Protein AF-A0A3E0WLG8-F1 (afdb_monomer_lite)

pLDDT: mean 81.69, std 21.74, range [38.97, 97.94]

Sequence (206 aa):
MLPMTVERRPLRYSLCILSILIIGLFLGSQALAAQPAPAPVPEGEVMPEADDDLLELELELVMLQQRLEEIQMAALDANPELEQQAEELSTIMVAAMEEEGFNPQQSISRIEEIQMALQQPDLTPEEQMALMEEAESEYLLLEQAQMAVMEDEQVQAAHEQFEENVMTAMQEQDPETEEIIAEFTEKHQEYEERQAEHAMPGTVPN

Secondary structure (DSSP, 8-state):
------------S-SSSS-S--------------PPPPPPPPTT-------HHHHHHHHHHHHHHHHHHHHHHHHHHH-HHHHHHHHHHHHHHHHHHHHTT--HHHHHHHHHHHHHHHT-TT--HHHHHHHHHHHHHHHHHHHHHHHHHTT-HHHHHHHHHHHHHHHHHHHHH-TTHHHHHHHHHHHHHHHHHHHHHHH-TT----

Foldseek 3Di:
DDDDDPPPDDPDPPPDPPPPPDDDPPPDDDDPDDDDDDDDDPPDDDDPPDPVVLVVLVVLLVVLVVVLVVLLVVLCVVCVVLVVLSVVLVVVLCVLLVVVPAHLVVLVVLLVVLVVVLPDPPDDPVNVVVSVVSNVVSVVSNVVSNVVCPPPPVSVVSVVVSVVSSQVSSCVSPVCSVVSVVVSVVSVVVSVVVVVVVVDPDPPPD

Structure (mmCIF, N/CA/C/O backbone):
data_AF-A0A3E0WLG8-F1
#
_entry.id   AF-A0A3E0WLG8-F1
#
loop_
_atom_site.group_PDB
_atom_site.id
_atom_site.type_symbol
_atom_site.label_atom_id
_atom_site.label_alt_id
_atom_site.label_comp_id
_atom_site.label_asym_id
_atom_site.label_entity_id
_atom_site.label_seq_id
_atom_site.pdbx_PDB_ins_code
_atom_site.Cartn_x
_atom_site.Cartn_y
_atom_site.Cartn_z
_atom_site.occupancy
_atom_site.B_iso_or_equiv
_atom_site.auth_seq_id
_atom_site.auth_comp_id
_atom_site.auth_asym_id
_atom_site.auth_atom_id
_atom_site.pdbx_PDB_model_num
ATOM 1 N N . MET A 1 1 ? -25.005 20.060 -36.137 1.00 44.22 1 MET A N 1
ATOM 2 C CA . MET A 1 1 ? -24.814 20.560 -34.761 1.00 44.22 1 MET A CA 1
ATOM 3 C C . MET A 1 1 ? -25.663 19.695 -33.848 1.00 44.22 1 MET A C 1
ATOM 5 O O . MET A 1 1 ? -26.870 19.882 -33.807 1.00 44.22 1 MET A O 1
ATOM 9 N N . LEU A 1 2 ? -25.048 18.685 -33.234 1.00 41.62 2 LEU A N 1
ATOM 10 C CA . LEU A 1 2 ? -25.667 17.812 -32.235 1.00 41.62 2 LEU A CA 1
ATOM 11 C C . LEU A 1 2 ? -24.899 18.021 -30.922 1.00 41.62 2 LEU A C 1
ATOM 13 O O . LEU A 1 2 ? -23.668 18.077 -30.978 1.00 41.62 2 LEU A O 1
ATOM 17 N N . PRO A 1 3 ? -25.577 18.191 -29.777 1.00 53.94 3 PRO A N 1
ATOM 18 C CA . PRO A 1 3 ? -24.906 18.340 -28.496 1.00 53.94 3 PRO A CA 1
ATOM 19 C C . PRO A 1 3 ? -24.350 16.983 -28.044 1.00 53.94 3 PRO A C 1
ATOM 21 O O . PRO A 1 3 ? -25.101 16.036 -27.813 1.00 53.94 3 PRO A O 1
ATOM 24 N N . MET A 1 4 ? -23.023 16.900 -27.929 1.00 41.19 4 MET A N 1
ATOM 25 C CA . MET A 1 4 ? -22.333 15.822 -27.221 1.00 41.19 4 MET A CA 1
ATOM 26 C C . MET A 1 4 ? -22.776 15.878 -25.760 1.00 41.19 4 MET A C 1
ATOM 28 O O . MET A 1 4 ? -22.447 16.816 -25.034 1.00 41.19 4 MET A O 1
ATOM 32 N N . THR A 1 5 ? -23.579 14.902 -25.355 1.00 52.75 5 THR A N 1
ATOM 33 C CA . THR A 1 5 ? -23.959 14.716 -23.958 1.00 52.75 5 THR A CA 1
ATOM 34 C C . THR A 1 5 ? -22.828 13.908 -23.339 1.00 52.75 5 THR A C 1
ATOM 36 O O . THR A 1 5 ? -22.698 12.720 -23.610 1.00 52.75 5 THR A O 1
ATOM 39 N N . VAL A 1 6 ? -21.944 14.583 -22.608 1.00 49.97 6 VAL A N 1
ATOM 40 C CA . VAL A 1 6 ? -20.892 13.936 -21.823 1.00 49.97 6 VAL A CA 1
ATOM 41 C C . VAL A 1 6 ? -21.588 13.246 -20.653 1.00 49.97 6 VAL A C 1
ATOM 43 O O . VAL A 1 6 ? -22.003 13.908 -19.700 1.00 49.97 6 VAL A O 1
ATOM 46 N N . GLU A 1 7 ? -21.779 11.931 -20.755 1.00 40.59 7 GLU A N 1
ATOM 47 C CA . GLU A 1 7 ? -22.137 11.091 -19.614 1.00 40.59 7 GLU A CA 1
ATOM 48 C C . GLU A 1 7 ? -21.013 11.193 -18.581 1.00 40.59 7 GLU A C 1
ATOM 50 O O . GLU A 1 7 ? -19.947 10.599 -18.725 1.00 40.59 7 GLU A O 1
ATOM 55 N N . ARG A 1 8 ? -21.242 11.980 -17.528 1.00 45.53 8 ARG A N 1
ATOM 56 C CA . ARG A 1 8 ? -20.461 11.875 -16.298 1.00 45.53 8 ARG A CA 1
ATOM 57 C C . ARG A 1 8 ? -20.879 10.572 -15.628 1.00 45.53 8 ARG A C 1
ATOM 59 O O . ARG A 1 8 ? -21.928 10.530 -14.986 1.00 45.53 8 ARG A O 1
ATOM 66 N N . ARG A 1 9 ? -20.090 9.513 -15.816 1.00 54.34 9 ARG A N 1
ATOM 67 C CA . ARG A 1 9 ? -20.210 8.302 -14.999 1.00 54.34 9 ARG A CA 1
ATOM 68 C C . ARG A 1 9 ? -20.042 8.713 -13.526 1.00 54.34 9 ARG A C 1
ATOM 70 O O . ARG A 1 9 ? -19.158 9.521 -13.233 1.00 54.34 9 ARG A O 1
ATOM 77 N N . PRO A 1 10 ? -20.923 8.275 -12.615 1.00 39.75 10 PRO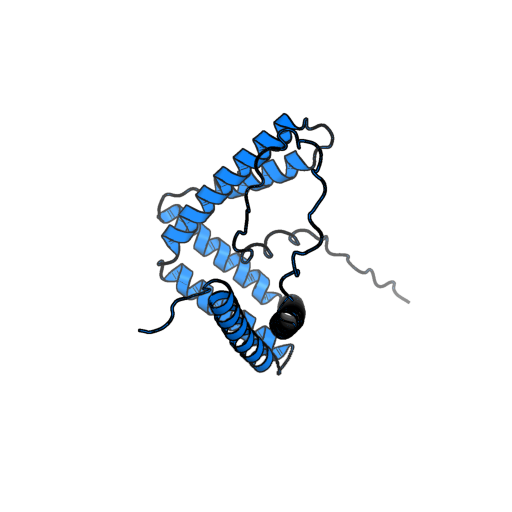 A N 1
ATOM 78 C CA . PRO A 1 10 ? -20.822 8.651 -11.214 1.00 39.75 10 PRO A CA 1
ATOM 79 C C . PRO A 1 10 ? -19.563 8.025 -10.607 1.00 39.75 10 PRO A C 1
ATOM 81 O O . PRO A 1 10 ? -19.418 6.809 -10.661 1.00 39.75 10 PRO A O 1
ATOM 84 N N . LEU A 1 11 ? -18.703 8.863 -10.012 1.00 42.53 11 LEU A N 1
ATOM 85 C CA . LEU A 1 11 ? -17.655 8.458 -9.070 1.00 42.53 11 LEU A CA 1
ATOM 86 C C . LEU A 1 11 ? -18.303 7.653 -7.936 1.00 42.53 11 LEU A C 1
ATOM 88 O O . LEU A 1 11 ? -18.833 8.202 -6.971 1.00 42.53 11 LEU A O 1
ATOM 92 N N . ARG A 1 12 ? -18.318 6.344 -8.098 1.00 49.31 12 ARG A N 1
ATOM 93 C CA . ARG A 1 12 ? -18.617 5.324 -7.101 1.00 49.31 12 ARG A CA 1
ATOM 94 C C . ARG A 1 12 ? -17.511 4.302 -7.349 1.00 49.31 12 ARG A C 1
ATOM 96 O O . ARG A 1 12 ? -17.268 4.032 -8.514 1.00 49.31 12 ARG A O 1
ATOM 103 N N . TYR A 1 13 ? -16.819 3.847 -6.307 1.00 44.81 13 TYR A N 1
ATOM 104 C CA . TYR A 1 13 ? -15.622 2.974 -6.334 1.00 44.81 13 TYR A CA 1
ATOM 105 C C . TYR A 1 13 ? -14.236 3.655 -6.307 1.00 44.81 13 TYR A C 1
ATOM 107 O O . TYR A 1 13 ? -13.221 2.979 -6.353 1.00 44.81 13 TYR A O 1
ATOM 115 N N . SER A 1 14 ? -14.152 4.973 -6.084 1.00 40.41 14 SER A N 1
ATOM 116 C CA . SER A 1 14 ? -12.864 5.699 -6.018 1.00 40.41 14 SER A CA 1
ATOM 117 C C . SER A 1 14 ? -12.182 5.732 -4.632 1.00 40.41 14 SER A C 1
ATOM 119 O O . SER A 1 14 ? -11.413 6.659 -4.387 1.00 40.41 14 SER A O 1
ATOM 121 N N . LEU A 1 15 ? -12.459 4.813 -3.692 1.00 39.41 15 LEU A N 1
ATOM 122 C CA . LEU A 1 15 ? -11.885 4.956 -2.336 1.00 39.41 15 LEU A CA 1
ATOM 123 C C . LEU A 1 15 ? -11.441 3.693 -1.576 1.00 39.41 15 LEU A C 1
ATOM 125 O O . LEU A 1 15 ? -11.053 3.840 -0.424 1.00 39.41 15 LEU A O 1
ATOM 129 N N . CYS A 1 16 ? -11.437 2.488 -2.163 1.00 38.97 16 CYS A N 1
ATOM 130 C CA . CYS A 1 16 ? -11.048 1.278 -1.404 1.00 38.97 16 CYS A CA 1
ATOM 131 C C . CYS A 1 16 ? -9.939 0.411 -2.020 1.00 38.97 16 CYS A C 1
ATOM 133 O O . CYS A 1 16 ? -9.540 -0.557 -1.386 1.00 38.97 16 CYS A O 1
ATOM 135 N N . ILE A 1 17 ? -9.391 0.756 -3.190 1.00 44.81 17 ILE A N 1
ATOM 136 C CA . ILE A 1 17 ? -8.261 0.007 -3.785 1.00 44.81 17 ILE A CA 1
ATOM 137 C C . ILE A 1 17 ? -6.900 0.634 -3.402 1.00 44.81 17 ILE A C 1
ATOM 139 O O . ILE A 1 17 ? -5.858 0.005 -3.533 1.00 44.81 17 ILE A O 1
ATOM 143 N N . LEU A 1 18 ? -6.888 1.843 -2.825 1.00 39.38 18 LEU A N 1
ATOM 144 C CA . LEU A 1 18 ? -5.659 2.602 -2.539 1.00 39.38 18 LEU A CA 1
ATOM 145 C C . LEU A 1 18 ? -5.108 2.434 -1.107 1.00 39.38 18 LEU A C 1
ATOM 147 O O . LEU A 1 18 ? -4.418 3.316 -0.603 1.00 39.38 18 LEU A O 1
ATOM 151 N N . SER A 1 19 ? -5.439 1.343 -0.414 1.00 39.53 19 SER A N 1
ATOM 152 C CA . SER A 1 19 ? -5.052 1.144 0.994 1.00 39.53 19 SER A CA 1
ATOM 153 C C . SER A 1 19 ? -4.550 -0.268 1.303 1.00 39.53 19 SER A C 1
ATOM 155 O O . SER A 1 19 ? -4.811 -0.784 2.384 1.00 39.53 19 SER A O 1
ATOM 157 N N . ILE A 1 20 ? -3.826 -0.894 0.368 1.00 48.84 20 ILE A N 1
ATOM 158 C CA . ILE A 1 20 ? -3.072 -2.137 0.639 1.00 48.84 20 ILE A CA 1
ATOM 159 C C . ILE A 1 20 ? -1.560 -1.878 0.837 1.00 48.84 20 ILE A C 1
ATOM 161 O O . ILE A 1 20 ? -0.828 -2.775 1.229 1.00 48.84 20 ILE A O 1
ATOM 165 N N . LEU A 1 21 ? -1.069 -0.638 0.720 1.00 42.59 21 LEU A N 1
ATOM 166 C CA . LEU A 1 21 ? 0.354 -0.328 0.950 1.00 42.59 21 LEU A CA 1
ATOM 167 C C . LEU A 1 21 ? 0.564 0.933 1.800 1.00 42.59 21 LEU A C 1
ATOM 169 O O . LEU A 1 21 ? 1.251 1.868 1.411 1.00 42.59 21 LEU A O 1
ATOM 173 N N . ILE A 1 22 ? -0.025 0.967 2.997 1.00 39.78 22 ILE A N 1
ATOM 174 C CA . ILE A 1 22 ? 0.449 1.863 4.062 1.00 39.78 22 ILE A CA 1
ATOM 175 C C . ILE A 1 22 ? 0.752 0.992 5.274 1.00 39.78 22 ILE A C 1
ATOM 177 O O . ILE A 1 22 ? -0.073 0.799 6.165 1.00 39.78 22 ILE A O 1
ATOM 181 N N . ILE A 1 23 ? 1.955 0.421 5.251 1.00 54.44 23 ILE A N 1
ATOM 182 C CA . ILE A 1 23 ? 2.584 -0.223 6.401 1.00 54.44 23 ILE A CA 1
ATOM 183 C C . ILE A 1 23 ? 2.562 0.782 7.555 1.00 54.44 23 ILE A C 1
ATOM 185 O O . ILE A 1 23 ? 3.019 1.921 7.439 1.00 54.44 23 ILE A O 1
ATOM 189 N N . GLY A 1 24 ? 1.945 0.350 8.652 1.00 42.78 24 GLY A N 1
ATOM 190 C CA . GLY A 1 24 ? 1.643 1.168 9.809 1.00 42.78 24 GLY A CA 1
ATOM 191 C C . GLY A 1 24 ? 2.880 1.801 10.437 1.00 42.78 24 GLY A C 1
ATOM 192 O O . GLY A 1 24 ? 3.805 1.124 10.875 1.00 42.78 24 GLY A O 1
ATOM 193 N N . LEU A 1 25 ? 2.820 3.120 10.591 1.00 45.66 25 LEU A N 1
ATOM 194 C CA . LEU A 1 25 ? 3.657 3.868 11.521 1.00 45.66 25 LEU A CA 1
ATOM 195 C C . LEU A 1 25 ? 2.740 4.628 12.484 1.00 45.66 25 LEU A C 1
ATOM 197 O O . LEU A 1 25 ? 2.701 5.855 12.541 1.00 45.66 25 LEU A O 1
ATOM 201 N N . PHE A 1 26 ? 1.954 3.864 13.248 1.00 42.06 26 PHE A N 1
ATOM 202 C CA . PHE A 1 26 ? 1.174 4.387 14.366 1.00 42.06 26 PHE A CA 1
ATOM 203 C C . PHE A 1 26 ? 2.111 4.591 15.566 1.00 42.06 26 PHE A C 1
ATOM 205 O O . PHE A 1 26 ? 2.186 3.794 16.501 1.00 42.06 26 PHE A O 1
ATOM 212 N N . LEU A 1 27 ? 2.887 5.674 15.520 1.00 50.59 27 LEU A N 1
ATOM 213 C CA . LEU A 1 27 ? 3.586 6.194 16.691 1.00 50.59 27 LEU A CA 1
ATOM 214 C C . LEU A 1 27 ? 2.540 6.729 17.674 1.00 50.59 27 LEU A C 1
ATOM 216 O O . LEU A 1 27 ? 2.015 7.835 17.532 1.00 50.59 27 LEU A O 1
ATOM 220 N N . GLY A 1 28 ? 2.241 5.913 18.684 1.00 43.09 28 GLY A N 1
ATOM 221 C CA . GLY A 1 28 ? 1.385 6.268 19.807 1.00 43.09 28 GLY A CA 1
ATOM 222 C C . GLY A 1 28 ? 1.812 7.588 20.451 1.00 43.09 28 GLY A C 1
ATOM 223 O O . GLY A 1 28 ? 2.871 7.688 21.069 1.00 43.09 28 GLY A O 1
ATOM 224 N N . SER A 1 29 ? 0.955 8.602 20.348 1.00 43.38 29 SER A N 1
ATOM 225 C CA . SER A 1 29 ? 1.118 9.863 21.071 1.00 43.38 29 SER A CA 1
ATOM 226 C C . SER A 1 29 ? 0.318 9.817 22.368 1.00 43.38 29 SER A C 1
ATOM 228 O O . SER A 1 29 ? -0.851 10.186 22.440 1.00 43.38 29 SER A O 1
ATOM 230 N N . GLN A 1 30 ? 0.985 9.331 23.410 1.00 48.12 30 GLN A N 1
ATOM 231 C CA . GLN A 1 30 ? 0.515 9.344 24.789 1.00 48.12 30 GLN A CA 1
ATOM 232 C C . GLN A 1 30 ? 0.344 10.782 25.316 1.00 48.12 30 GLN A C 1
ATOM 234 O O . GLN A 1 30 ? 1.261 11.595 25.258 1.00 48.12 30 GLN A O 1
ATOM 239 N N . ALA A 1 31 ? -0.834 11.037 25.888 1.00 41.69 31 ALA A N 1
ATOM 240 C CA . ALA A 1 31 ? -1.153 11.961 26.981 1.00 41.69 31 ALA A CA 1
ATOM 241 C C . ALA A 1 31 ? -0.372 13.296 27.094 1.00 41.69 31 ALA A C 1
ATOM 243 O O . ALA A 1 31 ? 0.717 13.371 27.666 1.00 41.69 31 ALA A O 1
ATOM 244 N N . LEU A 1 32 ? -1.050 14.400 26.744 1.00 40.78 32 LEU A N 1
ATOM 245 C CA . LEU A 1 32 ? -0.747 15.757 27.221 1.00 40.78 32 LEU A CA 1
ATOM 246 C C . LEU A 1 32 ? -0.967 15.866 28.746 1.00 40.78 32 LEU A C 1
ATOM 248 O O . LEU A 1 32 ? -1.977 16.384 29.222 1.00 40.78 32 LEU A O 1
ATOM 252 N N . ALA A 1 33 ? -0.001 15.402 29.535 1.00 41.69 33 ALA A N 1
ATOM 253 C CA . ALA A 1 33 ? 0.114 15.755 30.944 1.00 41.69 33 ALA A CA 1
ATOM 254 C C . ALA A 1 33 ? 1.087 16.937 31.093 1.00 41.69 33 ALA A C 1
ATOM 256 O O . ALA A 1 33 ? 2.285 16.796 30.886 1.00 41.69 33 ALA A O 1
ATOM 257 N N . ALA A 1 34 ? 0.533 18.106 31.433 1.00 47.44 34 ALA A N 1
ATOM 258 C CA . ALA A 1 34 ? 1.172 19.238 32.113 1.00 47.44 34 ALA A CA 1
ATOM 259 C C . ALA A 1 34 ? 2.690 19.426 31.886 1.00 47.44 34 ALA A C 1
ATOM 261 O O . ALA A 1 34 ? 3.510 18.945 32.667 1.00 47.44 34 ALA A O 1
ATOM 262 N N . GLN A 1 35 ? 3.059 20.221 30.877 1.00 44.06 35 GLN A N 1
ATOM 263 C CA . GLN A 1 35 ? 4.434 20.701 30.721 1.00 44.06 35 GLN A CA 1
ATOM 264 C C . GLN A 1 35 ? 4.802 21.648 31.884 1.00 44.06 35 GLN A C 1
ATOM 266 O O . GLN A 1 35 ? 4.144 22.680 32.059 1.00 44.06 35 GLN A O 1
ATOM 271 N N . PRO A 1 36 ? 5.837 21.349 32.691 1.00 47.88 36 PRO A N 1
ATOM 272 C CA . PRO A 1 36 ? 6.465 22.352 33.540 1.00 47.88 36 PRO A CA 1
ATOM 273 C C . PRO A 1 36 ? 7.181 23.390 32.660 1.00 47.88 36 PRO A C 1
ATOM 275 O O . PRO A 1 36 ? 7.710 23.066 31.600 1.00 47.88 36 PRO A O 1
ATOM 278 N N . ALA A 1 37 ? 7.167 24.651 33.099 1.00 54.56 37 ALA A N 1
ATOM 279 C CA . ALA A 1 37 ? 7.757 25.783 32.386 1.00 54.56 37 ALA A CA 1
ATOM 280 C C . ALA A 1 37 ? 9.211 25.508 31.934 1.00 54.56 37 ALA A C 1
ATOM 282 O O . ALA A 1 37 ? 9.978 24.929 32.709 1.00 54.56 37 ALA A O 1
ATOM 283 N N . PRO A 1 38 ? 9.613 25.948 30.724 1.00 44.75 38 PRO A N 1
ATOM 284 C CA . PRO A 1 38 ? 10.953 25.706 30.207 1.00 44.75 38 PRO A CA 1
ATOM 285 C C . PRO A 1 38 ? 12.002 26.399 31.084 1.00 44.75 38 PRO A C 1
ATOM 287 O O . PRO A 1 38 ? 11.957 27.611 31.312 1.00 44.75 38 PRO A O 1
ATOM 290 N N . ALA A 1 39 ? 12.945 25.606 31.590 1.00 58.84 39 ALA A N 1
ATOM 291 C CA . ALA A 1 39 ? 14.169 26.106 32.196 1.00 58.84 39 ALA A CA 1
ATOM 292 C C . ALA A 1 39 ? 15.046 26.786 31.120 1.00 58.84 39 ALA A C 1
ATOM 294 O O . ALA A 1 39 ? 14.975 26.405 29.950 1.00 58.84 39 ALA A O 1
ATOM 295 N N . PRO A 1 40 ? 15.867 27.789 31.484 1.00 50.03 40 PRO A N 1
ATOM 296 C CA . PRO A 1 40 ? 16.785 28.433 30.549 1.00 50.03 40 PRO A CA 1
ATOM 297 C C . PRO A 1 40 ? 17.772 27.409 29.975 1.00 50.03 40 PRO A C 1
ATOM 299 O O . PRO A 1 40 ? 18.478 26.732 30.722 1.00 50.03 40 PRO A O 1
ATOM 302 N N . VAL A 1 41 ? 17.788 27.306 28.646 1.00 55.19 41 VAL A N 1
ATOM 303 C CA . VAL A 1 41 ? 18.653 26.406 27.878 1.00 55.19 41 VAL A CA 1
ATOM 304 C C . VAL A 1 41 ? 20.111 26.863 28.027 1.00 55.19 41 VAL A C 1
ATOM 306 O O . VAL A 1 41 ? 20.383 28.052 27.832 1.00 55.19 41 VAL A O 1
ATOM 309 N N . PRO A 1 42 ? 21.058 25.977 28.384 1.00 48.06 42 PRO A N 1
ATOM 310 C CA . PRO A 1 42 ? 22.477 26.287 28.291 1.00 48.06 42 PRO A CA 1
ATOM 311 C C . PRO A 1 42 ? 22.863 26.469 26.814 1.00 48.06 42 PRO A C 1
ATOM 313 O O . PRO A 1 42 ? 22.749 25.547 26.013 1.00 48.06 42 PRO A O 1
ATOM 316 N N . GLU A 1 43 ? 23.317 27.670 26.451 1.00 50.62 43 GLU A N 1
ATOM 317 C CA . GLU A 1 43 ? 23.970 27.946 25.166 1.00 50.62 43 GLU A CA 1
ATOM 318 C C . GLU A 1 43 ? 25.208 27.043 25.036 1.00 50.62 43 GLU A C 1
ATOM 320 O O . GLU A 1 43 ? 26.212 27.258 25.719 1.00 50.62 43 GLU A O 1
ATOM 325 N N . GLY A 1 44 ? 25.136 26.009 24.194 1.00 53.38 44 GLY A N 1
ATOM 326 C CA . GLY A 1 44 ? 26.274 25.117 23.961 1.00 53.38 44 GLY A CA 1
ATOM 327 C C . GLY A 1 44 ? 25.971 23.718 23.430 1.00 53.38 44 GLY A C 1
ATOM 328 O O . GLY A 1 44 ? 26.910 22.936 23.308 1.00 53.38 44 GLY A O 1
ATOM 329 N N . GLU A 1 45 ? 24.724 23.376 23.107 1.00 44.66 45 GLU A N 1
ATOM 330 C CA . GLU A 1 45 ? 24.432 22.142 22.371 1.00 44.66 45 GLU A CA 1
ATOM 331 C C . GLU A 1 45 ? 24.505 22.428 20.871 1.00 44.66 45 GLU A C 1
ATOM 333 O O . GLU A 1 45 ? 23.642 23.077 20.282 1.00 44.66 45 GLU A O 1
ATOM 338 N N . VAL A 1 46 ? 25.613 21.988 20.275 1.00 48.22 46 VAL A N 1
ATOM 339 C CA . VAL A 1 46 ? 25.767 21.825 18.831 1.00 48.22 46 VAL A CA 1
ATOM 340 C C . VAL A 1 46 ? 24.620 20.914 18.404 1.00 48.22 46 VAL A C 1
ATOM 342 O O . VAL A 1 46 ? 24.593 19.751 18.806 1.00 48.22 46 VAL A O 1
ATOM 345 N N . MET A 1 47 ? 23.633 21.449 17.680 1.00 50.75 47 MET A N 1
ATOM 346 C CA . MET A 1 47 ? 22.648 20.589 17.028 1.00 50.75 47 MET A CA 1
ATOM 347 C C . MET A 1 47 ? 23.435 19.582 16.184 1.00 50.75 47 MET A C 1
ATOM 349 O O . MET A 1 47 ? 24.374 20.018 15.510 1.00 50.75 47 MET A O 1
ATOM 353 N N . PRO A 1 48 ? 23.126 18.275 16.241 1.00 53.50 48 PRO A N 1
ATOM 354 C CA . PRO A 1 48 ? 23.707 17.343 15.289 1.00 53.50 48 PRO A CA 1
ATOM 355 C C . PRO A 1 48 ? 23.412 17.908 13.899 1.00 53.50 48 PRO A C 1
ATOM 357 O O . PRO A 1 48 ? 22.255 18.201 13.591 1.00 53.50 48 PRO A O 1
ATOM 360 N N . GLU A 1 49 ? 24.460 18.184 13.121 1.00 55.41 49 GLU A N 1
ATOM 361 C CA . GLU A 1 49 ? 24.295 18.492 11.706 1.00 55.41 49 GLU A CA 1
ATOM 362 C C . GLU A 1 49 ? 23.533 17.301 11.125 1.00 55.41 49 GLU A C 1
ATOM 364 O O . GLU A 1 49 ? 24.000 16.164 11.217 1.00 55.41 49 GLU A O 1
ATOM 369 N N . ALA A 1 50 ? 22.303 17.544 10.662 1.00 58.88 50 ALA A N 1
ATOM 370 C CA . ALA A 1 50 ? 21.604 16.568 9.848 1.00 58.88 50 ALA A CA 1
ATOM 371 C C . ALA A 1 50 ? 22.540 16.256 8.679 1.00 58.88 50 ALA A C 1
ATOM 373 O O . ALA A 1 50 ? 23.085 17.181 8.080 1.00 58.88 50 ALA A O 1
ATOM 374 N N . ASP A 1 51 ? 22.797 14.975 8.446 1.00 76.06 51 ASP A N 1
ATOM 375 C CA . ASP A 1 51 ? 23.674 14.536 7.372 1.00 76.06 51 ASP A CA 1
ATOM 376 C C . ASP A 1 51 ? 23.063 15.011 6.043 1.00 76.06 51 ASP A C 1
ATOM 378 O O . ASP A 1 51 ? 22.004 14.522 5.643 1.00 76.06 51 ASP A O 1
ATOM 382 N N . ASP A 1 52 ? 23.668 16.034 5.424 1.00 83.44 52 ASP A N 1
ATOM 383 C CA . ASP A 1 52 ? 23.161 16.671 4.199 1.00 83.44 52 ASP A CA 1
ATOM 384 C C . ASP A 1 52 ? 22.946 15.623 3.090 1.00 83.44 52 ASP A C 1
ATOM 386 O O . ASP A 1 52 ? 21.988 15.727 2.322 1.00 83.44 52 ASP A O 1
ATOM 390 N N . ASP A 1 53 ? 23.770 14.569 3.063 1.00 86.00 53 ASP A N 1
ATOM 391 C CA . ASP A 1 53 ? 23.664 13.490 2.083 1.00 86.00 53 ASP A CA 1
ATOM 392 C C . ASP A 1 53 ? 22.449 12.578 2.352 1.00 86.00 53 ASP A C 1
ATOM 394 O O . ASP A 1 53 ? 21.842 12.050 1.421 1.00 86.00 53 ASP A O 1
ATOM 398 N N . LEU A 1 54 ? 22.065 12.376 3.620 1.00 89.88 54 LEU A N 1
ATOM 399 C CA . LEU A 1 54 ? 20.875 11.588 3.971 1.00 89.88 54 LEU A CA 1
ATOM 400 C C . LEU A 1 54 ? 19.590 12.328 3.576 1.00 89.88 54 LEU A C 1
ATOM 402 O O . LEU A 1 54 ? 18.634 11.702 3.118 1.00 89.88 54 LEU A O 1
ATOM 406 N N . LEU A 1 55 ? 19.585 13.657 3.723 1.00 90.94 55 LEU A N 1
ATOM 407 C CA . LEU A 1 55 ? 18.476 14.504 3.286 1.00 90.94 55 LEU A CA 1
ATOM 408 C C . LEU A 1 55 ? 18.328 14.495 1.757 1.00 90.94 55 LEU A C 1
ATOM 410 O O . LEU A 1 55 ? 17.207 14.455 1.252 1.00 90.94 55 LEU A O 1
ATOM 414 N N . GLU A 1 56 ? 19.438 14.533 1.014 1.00 92.88 56 GLU A N 1
ATOM 415 C CA . GLU A 1 56 ? 19.417 14.426 -0.451 1.00 92.88 56 GLU A CA 1
ATOM 416 C C . GLU A 1 56 ? 18.824 13.084 -0.902 1.00 92.88 56 GLU A C 1
ATOM 418 O O . GLU A 1 56 ? 17.914 13.065 -1.732 1.00 92.88 56 GLU A O 1
ATOM 423 N N . LEU A 1 57 ? 19.250 11.979 -0.288 1.00 94.12 57 LEU A N 1
ATOM 424 C CA . LEU A 1 57 ? 18.743 10.642 -0.598 1.00 94.12 57 LEU A CA 1
ATOM 425 C C . LEU A 1 57 ? 17.241 10.489 -0.300 1.00 94.12 57 LEU A C 1
ATOM 427 O O . LEU A 1 57 ? 16.506 9.894 -1.088 1.00 94.12 57 LEU A O 1
ATOM 431 N N . GLU A 1 58 ? 16.764 11.067 0.807 1.00 93.69 58 GLU A N 1
ATOM 432 C CA . GLU A 1 58 ? 15.333 11.115 1.132 1.00 93.69 58 GLU A CA 1
ATOM 433 C C . GLU A 1 58 ? 14.533 11.862 0.050 1.00 93.69 58 GLU A C 1
ATOM 435 O O . GLU A 1 58 ? 13.487 11.385 -0.394 1.00 93.69 58 GLU A O 1
ATOM 440 N N . LEU A 1 59 ? 15.036 13.008 -0.425 1.00 95.44 59 LEU A N 1
ATOM 441 C CA . LEU A 1 59 ? 14.388 13.780 -1.491 1.00 95.44 59 LEU A CA 1
ATOM 442 C C . LEU A 1 59 ? 14.332 13.006 -2.813 1.00 95.44 59 LEU A C 1
ATOM 444 O O . LEU A 1 59 ? 13.311 13.048 -3.502 1.00 95.44 59 LEU A O 1
ATOM 448 N N . GLU A 1 60 ? 15.406 12.305 -3.175 1.00 95.81 60 GLU A N 1
ATOM 449 C CA . GLU A 1 60 ? 15.445 11.472 -4.380 1.00 95.81 60 GLU A CA 1
ATOM 450 C C . GLU A 1 60 ? 14.432 10.325 -4.316 1.00 95.81 60 GLU A C 1
ATOM 452 O O . GLU A 1 60 ? 13.687 10.116 -5.276 1.00 95.81 60 GLU A O 1
ATOM 457 N N . LEU A 1 61 ? 14.331 9.640 -3.173 1.00 96.19 61 LEU A N 1
ATOM 458 C CA . LEU A 1 61 ? 13.339 8.586 -2.957 1.00 96.19 61 LEU A CA 1
ATOM 459 C C . LEU A 1 61 ? 11.906 9.095 -3.101 1.00 96.19 61 LEU A C 1
ATOM 461 O O . LEU A 1 61 ? 11.098 8.456 -3.775 1.00 96.19 61 LEU A O 1
ATOM 465 N N . VAL A 1 62 ? 11.601 10.265 -2.532 1.00 96.25 62 VAL A N 1
ATOM 466 C CA . VAL A 1 62 ? 10.275 10.888 -2.660 1.00 96.25 62 VAL A CA 1
ATOM 467 C C . VAL A 1 62 ? 9.951 11.205 -4.123 1.00 96.25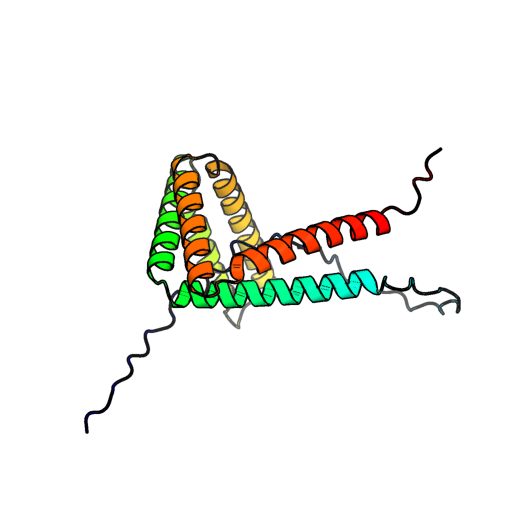 62 VAL A C 1
ATOM 469 O O . VAL A 1 62 ? 8.831 10.957 -4.569 1.00 96.25 62 VAL A O 1
ATOM 472 N N . MET A 1 63 ? 10.914 11.722 -4.895 1.00 96.69 63 MET A N 1
ATOM 473 C CA . MET A 1 63 ? 10.703 12.012 -6.320 1.00 96.69 63 MET A CA 1
ATOM 474 C C . MET A 1 63 ? 10.471 10.740 -7.145 1.00 96.69 63 MET A C 1
ATOM 476 O O . MET A 1 63 ? 9.591 10.721 -8.007 1.00 96.69 63 MET A O 1
ATOM 480 N N . LEU A 1 64 ? 11.239 9.680 -6.884 1.00 95.56 64 LEU A N 1
ATOM 481 C CA . LEU A 1 64 ? 11.082 8.393 -7.562 1.00 95.56 64 LEU A CA 1
ATOM 482 C C . LEU A 1 64 ? 9.742 7.741 -7.217 1.00 95.56 64 LEU A C 1
ATOM 484 O O . LEU A 1 64 ? 9.033 7.306 -8.122 1.00 95.56 64 LEU A O 1
ATOM 488 N N . GLN A 1 65 ? 9.354 7.749 -5.940 1.00 94.62 65 GLN A N 1
ATOM 489 C CA . GLN A 1 65 ? 8.048 7.262 -5.501 1.00 94.62 65 GLN A CA 1
ATOM 490 C C . GLN A 1 65 ? 6.914 8.014 -6.202 1.00 94.62 65 GLN A C 1
ATOM 492 O O . GLN A 1 65 ? 6.023 7.384 -6.767 1.00 94.62 65 GLN A O 1
ATOM 497 N N . GLN A 1 66 ? 6.968 9.350 -6.227 1.00 96.44 66 GLN A N 1
ATOM 498 C CA . GLN A 1 66 ? 5.951 10.156 -6.902 1.00 96.44 66 GLN A CA 1
ATOM 499 C C . GLN A 1 66 ? 5.851 9.798 -8.391 1.00 96.44 66 GLN A C 1
ATOM 501 O O . GLN A 1 66 ? 4.751 9.667 -8.928 1.00 96.44 66 GLN A O 1
ATOM 506 N N . ARG A 1 67 ? 6.991 9.599 -9.062 1.00 95.94 67 ARG A N 1
ATOM 507 C CA . ARG A 1 67 ? 7.009 9.201 -10.473 1.00 95.94 67 ARG A CA 1
ATOM 508 C C . ARG A 1 67 ? 6.389 7.815 -10.679 1.00 95.94 67 ARG A C 1
ATOM 510 O O . ARG A 1 67 ? 5.618 7.638 -11.619 1.00 95.94 67 ARG A O 1
ATOM 517 N N . LEU A 1 68 ? 6.683 6.853 -9.804 1.00 94.88 68 LEU A N 1
ATOM 518 C CA . LEU A 1 68 ? 6.078 5.518 -9.846 1.00 94.88 68 LEU A CA 1
ATOM 519 C C . LEU A 1 68 ? 4.563 5.565 -9.620 1.00 94.88 68 LEU A C 1
ATOM 521 O O . LEU A 1 68 ? 3.828 4.899 -10.346 1.00 94.88 68 LEU A O 1
ATOM 525 N N . GLU A 1 69 ? 4.086 6.379 -8.676 1.00 95.19 69 GLU A N 1
ATOM 526 C CA . GLU A 1 69 ? 2.652 6.581 -8.422 1.00 95.19 69 GLU A CA 1
ATOM 527 C C . GLU A 1 69 ? 1.936 7.184 -9.641 1.00 95.19 69 GLU A C 1
ATOM 529 O O . GLU A 1 69 ? 0.850 6.735 -10.013 1.00 95.19 69 GLU A O 1
ATOM 534 N N . GLU A 1 70 ? 2.549 8.166 -10.309 1.00 96.69 70 GLU A N 1
ATOM 535 C CA . GLU A 1 70 ? 2.006 8.765 -11.534 1.00 96.69 70 GLU A CA 1
ATOM 536 C C . GLU A 1 70 ? 1.910 7.744 -12.679 1.00 96.69 70 GLU A C 1
ATOM 538 O O . GLU A 1 70 ? 0.882 7.674 -13.362 1.00 96.69 70 GLU A O 1
ATOM 543 N N . ILE A 1 71 ? 2.950 6.923 -12.867 1.00 96.38 71 ILE A N 1
ATOM 544 C CA . ILE A 1 71 ? 2.961 5.850 -13.871 1.00 96.38 71 ILE A CA 1
ATOM 545 C C . ILE A 1 71 ? 1.886 4.811 -13.549 1.00 96.38 71 ILE A C 1
ATOM 547 O O . ILE A 1 71 ? 1.114 4.441 -14.433 1.00 96.38 71 ILE A O 1
ATOM 551 N N . GLN A 1 72 ? 1.800 4.366 -12.294 1.00 94.06 72 GLN A N 1
ATOM 552 C CA . GLN A 1 72 ? 0.810 3.385 -11.858 1.00 94.06 72 GLN A CA 1
ATOM 553 C C . GLN A 1 72 ? -0.619 3.901 -12.062 1.00 94.06 72 GLN A C 1
ATOM 555 O O . GLN A 1 72 ? -1.456 3.180 -12.602 1.00 94.06 72 GLN A O 1
ATOM 560 N N . MET A 1 73 ? -0.905 5.151 -11.687 1.00 94.94 73 MET A N 1
ATOM 561 C CA . MET A 1 73 ? -2.228 5.748 -11.884 1.00 94.94 7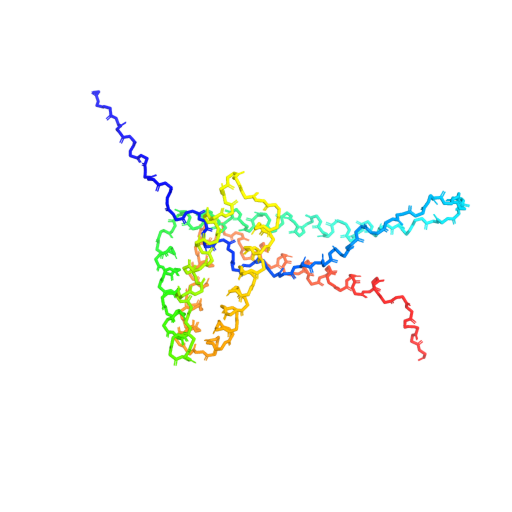3 MET A CA 1
ATOM 562 C C . MET A 1 73 ? -2.596 5.811 -13.370 1.00 94.94 73 MET A C 1
ATOM 564 O O . MET A 1 73 ? -3.700 5.422 -13.748 1.00 94.94 73 MET A O 1
ATOM 568 N N . ALA A 1 74 ? -1.663 6.237 -14.225 1.00 95.19 74 ALA A N 1
ATOM 569 C CA . ALA A 1 74 ? -1.883 6.274 -15.667 1.00 95.19 74 ALA A CA 1
ATOM 570 C C . ALA A 1 74 ? -2.063 4.867 -16.269 1.00 95.19 74 ALA A C 1
ATOM 572 O O . ALA A 1 74 ? -2.913 4.679 -17.141 1.00 95.19 74 ALA A O 1
ATOM 573 N N . ALA A 1 75 ? -1.321 3.872 -15.775 1.00 94.88 75 ALA A N 1
ATOM 574 C CA . ALA A 1 75 ? -1.461 2.478 -16.178 1.00 94.88 75 ALA A CA 1
ATOM 575 C C . ALA A 1 75 ? -2.841 1.915 -15.805 1.00 94.88 75 ALA A C 1
ATOM 577 O O . ALA A 1 75 ? -3.489 1.298 -16.649 1.0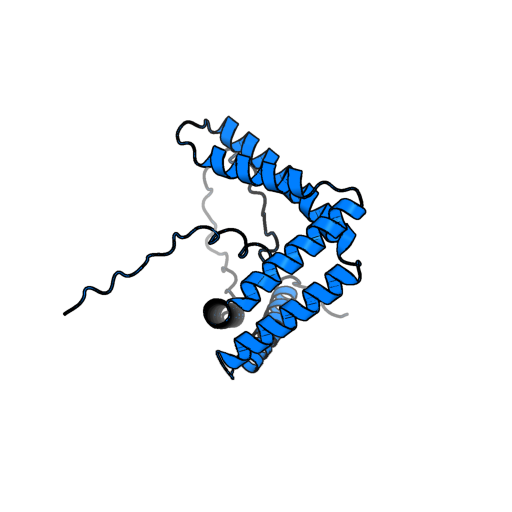0 94.88 75 ALA A O 1
ATOM 578 N N . LEU A 1 76 ? -3.326 2.170 -14.587 1.00 92.12 76 LEU A N 1
ATOM 579 C CA . LEU A 1 76 ? -4.663 1.759 -14.143 1.00 92.12 76 LEU A CA 1
ATOM 580 C C . LEU A 1 76 ? -5.771 2.448 -14.954 1.00 92.12 76 LEU A C 1
ATOM 582 O O . LEU A 1 76 ? -6.694 1.781 -15.421 1.00 92.12 76 LEU A O 1
ATOM 586 N N . ASP A 1 77 ? -5.652 3.756 -15.200 1.00 94.50 77 ASP A N 1
ATOM 587 C CA . ASP A 1 77 ? -6.614 4.520 -16.007 1.00 94.50 77 ASP A CA 1
ATOM 588 C C . ASP A 1 77 ? -6.691 4.019 -17.461 1.00 94.50 77 ASP A C 1
ATOM 590 O O . ASP A 1 77 ? -7.761 4.025 -18.082 1.00 94.50 77 ASP A O 1
ATOM 594 N N . ALA A 1 78 ? -5.557 3.593 -18.022 1.00 96.31 78 ALA A N 1
ATOM 595 C CA . ALA A 1 78 ? -5.475 3.065 -19.379 1.00 96.31 78 ALA A CA 1
ATOM 596 C C . ALA A 1 78 ? -5.959 1.608 -19.494 1.00 96.31 78 ALA A C 1
ATOM 598 O O . ALA A 1 78 ? -6.368 1.195 -20.584 1.00 96.31 78 ALA A O 1
ATOM 599 N N . ASN A 1 79 ? -5.954 0.847 -18.394 1.00 95.75 79 ASN A N 1
ATOM 600 C CA . ASN A 1 79 ? -6.194 -0.594 -18.384 1.00 95.75 79 ASN A CA 1
ATOM 601 C C . ASN A 1 79 ? -7.365 -0.978 -17.458 1.00 95.75 79 ASN A C 1
ATOM 603 O O . ASN A 1 79 ? -7.149 -1.509 -16.368 1.00 95.75 79 ASN A O 1
ATOM 607 N N . PRO A 1 80 ? -8.630 -0.821 -17.901 1.00 94.00 80 PRO A N 1
ATOM 608 C CA . PRO A 1 80 ? -9.815 -1.186 -17.108 1.00 94.00 80 PRO A CA 1
ATOM 609 C C . PRO A 1 80 ? -9.942 -2.695 -16.826 1.00 94.00 80 PRO A C 1
ATOM 611 O O . PRO A 1 80 ? -10.809 -3.124 -16.068 1.00 94.00 80 PRO A O 1
ATOM 614 N N . GLU A 1 81 ? -9.119 -3.527 -17.464 1.00 94.94 81 GLU A N 1
ATOM 615 C CA . GLU A 1 81 ? -9.012 -4.951 -17.139 1.00 94.94 81 GLU A CA 1
ATOM 616 C C . GLU A 1 81 ? -8.296 -5.171 -15.797 1.00 94.94 81 GLU A C 1
ATOM 618 O O . GLU A 1 81 ? -8.624 -6.129 -15.104 1.00 94.94 81 GLU A O 1
ATOM 623 N N . LEU A 1 82 ? -7.401 -4.264 -15.378 1.00 94.25 82 LEU A N 1
ATOM 624 C CA . LEU A 1 82 ? -6.749 -4.335 -14.064 1.00 94.25 82 LEU A CA 1
ATOM 625 C C . LEU A 1 82 ? -7.746 -4.127 -12.920 1.00 94.25 82 LEU A C 1
ATOM 627 O O . LEU A 1 82 ? -7.631 -4.780 -11.890 1.00 94.25 82 LEU A O 1
ATOM 631 N N . GLU A 1 83 ? -8.764 -3.283 -13.109 1.00 92.19 83 GLU A N 1
ATOM 632 C CA . GLU A 1 83 ? -9.850 -3.118 -12.131 1.00 92.19 83 GLU A CA 1
ATOM 633 C C . GLU A 1 83 ? -10.616 -4.437 -11.935 1.00 92.19 83 GLU A C 1
ATOM 635 O O . GLU A 1 83 ? -10.848 -4.861 -10.806 1.00 92.19 83 GLU A O 1
ATOM 640 N N . GLN A 1 84 ? -10.927 -5.143 -13.027 1.00 94.25 84 GLN A N 1
ATOM 641 C CA . GLN A 1 84 ? -11.590 -6.451 -12.961 1.00 94.25 84 GLN A CA 1
ATOM 642 C C . GLN A 1 84 ? -10.710 -7.508 -12.283 1.00 94.25 84 GLN A C 1
ATOM 644 O O . GLN A 1 84 ? -11.213 -8.305 -11.496 1.00 94.25 84 GLN A O 1
ATOM 649 N N . GLN A 1 85 ? -9.402 -7.506 -12.551 1.00 94.38 85 GLN A N 1
ATOM 650 C CA . GLN A 1 85 ? -8.466 -8.422 -11.895 1.00 94.38 85 GLN A CA 1
ATOM 651 C C . GLN A 1 85 ? -8.330 -8.131 -10.397 1.00 94.38 85 GLN A C 1
ATOM 653 O O . GLN A 1 85 ? -8.255 -9.064 -9.603 1.00 94.38 85 GLN A O 1
ATOM 658 N N . ALA A 1 86 ? -8.358 -6.858 -9.991 1.00 92.81 86 ALA A N 1
ATOM 659 C CA . ALA A 1 86 ? -8.364 -6.482 -8.580 1.00 92.81 86 ALA A CA 1
ATOM 660 C C . ALA A 1 86 ? -9.643 -6.965 -7.866 1.00 92.81 86 ALA A C 1
ATOM 662 O O . ALA A 1 86 ? -9.575 -7.473 -6.745 1.00 92.81 86 ALA A O 1
ATOM 663 N N . GLU A 1 87 ? -10.808 -6.862 -8.517 1.00 94.38 87 GLU A N 1
ATOM 664 C CA . GLU A 1 87 ? -12.070 -7.416 -8.001 1.00 94.38 87 GLU A CA 1
ATOM 665 C C . GLU A 1 87 ? -12.036 -8.951 -7.900 1.00 94.38 87 GLU A C 1
ATOM 667 O O . GLU A 1 87 ? -12.523 -9.526 -6.919 1.00 94.38 87 GLU A O 1
ATOM 672 N N . GLU A 1 88 ? -11.448 -9.623 -8.890 1.00 95.56 88 GLU A N 1
ATOM 673 C CA . GLU A 1 88 ? -11.287 -11.078 -8.897 1.00 95.56 88 GLU A CA 1
ATOM 674 C C . GLU A 1 88 ? -10.350 -11.545 -7.776 1.00 95.56 88 GLU A C 1
ATOM 676 O O . GLU A 1 88 ? -10.732 -12.419 -6.996 1.00 95.56 88 GLU A O 1
ATOM 681 N N . LEU A 1 89 ? -9.185 -10.907 -7.620 1.00 95.31 89 LEU A N 1
ATOM 682 C CA . LEU A 1 89 ? -8.253 -11.172 -6.522 1.00 95.31 89 LEU A CA 1
ATOM 683 C C . LEU A 1 89 ? -8.927 -10.975 -5.157 1.00 95.31 89 LEU A C 1
ATOM 685 O O . LEU A 1 89 ? -8.841 -11.850 -4.297 1.00 95.31 89 LEU A O 1
ATOM 689 N N . SER A 1 90 ? -9.660 -9.871 -4.974 1.00 94.56 90 SER A N 1
ATOM 690 C CA . SER A 1 90 ? -10.428 -9.608 -3.749 1.00 94.56 90 SER A CA 1
ATOM 691 C C . SER A 1 90 ? -11.450 -10.715 -3.463 1.00 94.56 90 SER A C 1
ATOM 693 O O . SER A 1 90 ? -11.556 -11.200 -2.336 1.00 94.56 90 SER A O 1
ATOM 695 N N . THR A 1 91 ? -12.155 -11.187 -4.495 1.00 96.75 91 THR A N 1
ATOM 696 C CA . THR A 1 91 ? -13.130 -12.280 -4.372 1.00 96.75 91 THR A CA 1
ATOM 697 C C . THR A 1 91 ? -12.465 -13.595 -3.960 1.00 96.75 91 THR A C 1
ATOM 699 O O . THR A 1 91 ? -12.973 -14.281 -3.073 1.00 96.75 91 THR A O 1
ATOM 702 N N . ILE A 1 92 ? -11.328 -13.942 -4.574 1.00 96.94 92 ILE A N 1
ATOM 703 C CA . ILE A 1 92 ? -10.551 -15.148 -4.246 1.00 96.94 92 ILE A CA 1
ATOM 704 C C . ILE A 1 92 ? -10.062 -15.085 -2.799 1.00 96.94 92 ILE A C 1
ATOM 706 O O . ILE A 1 92 ? -10.230 -16.037 -2.042 1.00 96.94 92 ILE A O 1
ATOM 710 N N . MET A 1 93 ? -9.523 -13.940 -2.389 1.00 94.81 93 MET A N 1
ATOM 711 C CA . MET A 1 93 ? -9.003 -13.720 -1.044 1.00 94.81 93 MET A CA 1
ATOM 712 C C . MET A 1 93 ? -10.106 -13.817 0.017 1.00 94.81 93 MET A C 1
ATOM 714 O O . MET A 1 93 ? -9.924 -14.476 1.039 1.00 94.81 93 MET A O 1
ATOM 718 N N . VAL A 1 94 ? -11.280 -13.224 -0.234 1.00 96.38 94 VAL A N 1
ATOM 719 C CA . VAL A 1 94 ? -12.459 -13.361 0.639 1.00 96.38 94 VAL A CA 1
ATOM 720 C C . VAL A 1 94 ? -12.897 -14.817 0.757 1.00 96.38 94 VAL A C 1
ATOM 722 O O . VAL A 1 94 ? -13.106 -15.288 1.874 1.00 96.38 94 VAL A O 1
ATOM 725 N N . ALA A 1 95 ? -12.991 -15.537 -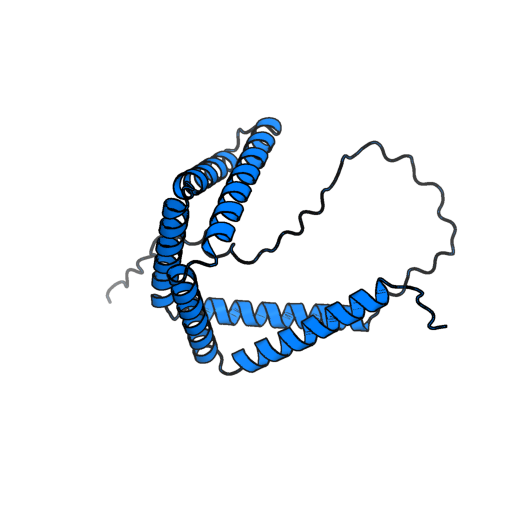0.362 1.00 97.44 95 ALA A N 1
ATOM 726 C CA . ALA A 1 95 ? -13.369 -16.945 -0.352 1.00 97.44 95 ALA A CA 1
ATOM 727 C C . ALA A 1 95 ? -12.371 -17.795 0.452 1.00 97.44 95 ALA A C 1
ATOM 729 O O . ALA A 1 95 ? -12.790 -18.565 1.313 1.00 97.44 95 ALA A O 1
ATOM 730 N N . ALA A 1 96 ? -11.065 -17.598 0.251 1.00 97.81 96 ALA A N 1
ATOM 731 C CA . ALA A 1 96 ? -10.029 -18.297 1.009 1.00 97.81 96 ALA A CA 1
ATOM 732 C C . ALA A 1 96 ? -10.138 -18.015 2.520 1.00 97.81 96 ALA A C 1
ATOM 734 O O . ALA A 1 96 ? -10.045 -18.925 3.342 1.00 97.81 96 ALA A O 1
ATOM 735 N N . MET A 1 97 ? -10.406 -16.761 2.907 1.00 97.50 97 MET A N 1
ATOM 736 C CA . MET A 1 97 ? -10.566 -16.386 4.319 1.00 97.50 97 MET A CA 1
ATOM 737 C C . MET A 1 97 ? -11.795 -17.054 4.949 1.00 97.50 97 MET A C 1
ATOM 739 O O . MET A 1 97 ? -11.740 -17.506 6.094 1.00 97.50 97 MET A O 1
ATOM 743 N N . GLU A 1 98 ? -12.905 -17.138 4.213 1.00 97.31 98 GLU A N 1
ATOM 744 C CA . GLU A 1 98 ? -14.106 -17.853 4.657 1.00 97.31 98 GLU A CA 1
ATOM 745 C C . GLU A 1 98 ? -13.861 -19.364 4.803 1.00 97.31 98 GLU A C 1
ATOM 747 O O . GLU A 1 98 ? -14.360 -19.979 5.751 1.00 97.31 98 GLU A O 1
ATOM 752 N N . GLU A 1 99 ? -13.071 -19.965 3.909 1.00 97.50 99 GLU A N 1
ATOM 753 C CA . GLU A 1 99 ? -12.686 -21.381 3.976 1.00 97.50 99 GLU A CA 1
ATOM 754 C C . GLU A 1 99 ? -11.820 -21.698 5.207 1.00 97.50 99 GLU A C 1
ATOM 756 O O . GLU A 1 99 ? -12.043 -22.722 5.861 1.00 97.50 99 GLU A O 1
ATOM 761 N N . GLU A 1 100 ? -10.935 -20.779 5.603 1.00 96.69 100 GLU A N 1
ATOM 762 C CA . GLU A 1 100 ? -10.153 -20.847 6.850 1.00 96.69 100 GLU A CA 1
ATOM 763 C C . GLU A 1 100 ? -10.975 -20.511 8.115 1.00 96.69 100 GLU A C 1
ATOM 765 O O . GLU A 1 100 ? -10.480 -20.560 9.245 1.00 96.69 100 GLU A O 1
ATOM 770 N N . GLY A 1 101 ? -12.270 -20.222 7.958 1.00 97.12 101 GLY A N 1
ATOM 771 C CA . GLY A 1 101 ? -13.214 -20.026 9.059 1.00 97.12 101 GLY A CA 1
ATOM 772 C C . GLY A 1 101 ? -13.288 -18.598 9.598 1.00 97.12 101 GLY A C 1
ATOM 773 O O . GLY A 1 101 ? -13.882 -18.384 10.662 1.00 97.12 101 GLY A O 1
ATOM 774 N N . PHE A 1 102 ? -12.722 -17.624 8.885 1.00 97.62 102 PHE A N 1
ATOM 775 C CA . PHE A 1 102 ? -12.903 -16.203 9.175 1.00 97.62 102 PHE A CA 1
ATOM 776 C C . PHE A 1 102 ? -14.222 -15.673 8.590 1.00 97.62 102 PHE A C 1
ATOM 778 O O . PHE A 1 102 ? -14.929 -16.358 7.854 1.00 97.62 102 PHE A O 1
ATOM 785 N N . ASN A 1 103 ? -14.575 -14.433 8.941 1.00 97.19 103 ASN A N 1
ATOM 786 C CA . ASN A 1 103 ? -15.737 -13.735 8.384 1.00 97.19 103 ASN A CA 1
ATOM 787 C C . ASN A 1 103 ? -15.337 -12.345 7.859 1.00 97.19 103 ASN A C 1
ATOM 789 O O . ASN A 1 103 ? -15.733 -11.327 8.435 1.00 97.19 103 ASN A O 1
ATOM 793 N N . PRO A 1 104 ? -14.529 -12.284 6.787 1.00 95.12 104 PRO A N 1
ATOM 794 C CA . PRO A 1 104 ? -14.017 -11.020 6.264 1.00 95.12 104 PRO A CA 1
ATOM 795 C C . PRO A 1 104 ? -15.143 -10.081 5.821 1.00 95.12 104 PRO A C 1
ATOM 797 O O . PRO A 1 104 ? -15.068 -8.875 6.041 1.00 95.12 104 PRO A O 1
ATOM 800 N N . GLN A 1 105 ? -16.231 -10.622 5.264 1.00 95.50 105 GLN A N 1
ATOM 801 C CA . GLN A 1 105 ? -17.347 -9.816 4.780 1.00 95.50 105 GLN A CA 1
ATOM 802 C C . GLN A 1 105 ? -18.046 -9.052 5.910 1.00 95.50 105 GLN A C 1
ATOM 804 O O . GLN A 1 105 ? -18.450 -7.906 5.715 1.00 95.50 105 GLN A O 1
ATOM 809 N N . GLN A 1 106 ? -18.168 -9.657 7.096 1.00 96.25 106 GLN A N 1
ATOM 810 C CA . GLN A 1 106 ? -18.706 -8.971 8.268 1.00 96.25 106 GLN A CA 1
ATOM 811 C C . GLN A 1 106 ? -17.811 -7.804 8.690 1.00 96.25 106 GLN A C 1
ATOM 813 O O . GLN A 1 106 ? -18.330 -6.708 8.900 1.00 96.25 106 GLN A O 1
ATOM 818 N N . SER A 1 107 ? -16.498 -8.023 8.788 1.00 95.88 107 SER A N 1
ATOM 819 C CA . SER A 1 107 ? -15.554 -6.974 9.182 1.00 95.88 107 SER A CA 1
ATOM 820 C C . SER A 1 107 ? -15.517 -5.833 8.166 1.00 95.88 107 SER A C 1
ATOM 822 O O . SER A 1 107 ? -15.612 -4.672 8.558 1.00 95.88 107 SER A O 1
ATOM 824 N N . ILE A 1 108 ? -15.506 -6.140 6.863 1.00 94.31 108 ILE A N 1
ATOM 825 C CA . ILE A 1 108 ? -15.592 -5.137 5.787 1.00 94.31 108 ILE A CA 1
ATOM 826 C C . ILE A 1 108 ? -16.864 -4.298 5.938 1.00 94.31 108 ILE A C 1
ATOM 828 O O . ILE A 1 108 ? -16.793 -3.073 6.017 1.00 94.31 108 ILE A O 1
ATOM 832 N N . SER A 1 109 ? -18.029 -4.944 6.044 1.00 96.62 109 SER A N 1
ATOM 833 C CA . SER A 1 109 ? -19.295 -4.226 6.206 1.00 96.62 109 SER A CA 1
ATOM 834 C C . SER A 1 109 ? -19.322 -3.383 7.483 1.00 96.62 109 SER A C 1
ATOM 836 O O . SER A 1 109 ? -19.844 -2.269 7.468 1.00 96.62 109 SER A O 1
ATOM 838 N N . ARG A 1 110 ? -18.729 -3.866 8.581 1.00 97.25 110 ARG A N 1
ATOM 839 C CA . ARG A 1 110 ? -18.681 -3.113 9.836 1.00 97.25 110 ARG A CA 1
ATOM 840 C C . ARG A 1 110 ? -17.796 -1.874 9.730 1.00 97.25 110 ARG A C 1
ATOM 842 O O . ARG A 1 110 ? -18.195 -0.799 10.176 1.00 97.25 110 ARG A O 1
ATOM 849 N N . ILE A 1 111 ? -16.640 -2.003 9.090 1.00 96.44 111 ILE A N 1
ATOM 850 C CA . ILE A 1 111 ? -15.735 -0.888 8.811 1.00 96.44 111 ILE A CA 1
ATOM 851 C C . ILE A 1 111 ? -16.432 0.168 7.940 1.00 96.44 111 ILE A C 1
ATOM 853 O O . ILE A 1 111 ? -16.371 1.356 8.258 1.00 96.44 111 ILE A O 1
ATOM 857 N N . GLU A 1 112 ? -17.147 -0.234 6.885 1.00 95.06 112 GLU A N 1
ATOM 858 C CA . GLU A 1 112 ? -17.912 0.689 6.031 1.00 95.06 112 GLU A CA 1
ATOM 859 C C . GLU A 1 112 ? -19.000 1.441 6.814 1.00 95.06 112 GLU A C 1
ATOM 861 O O . GLU A 1 112 ? -19.154 2.659 6.673 1.00 95.06 112 GLU A O 1
ATOM 866 N N . GLU A 1 113 ? -19.742 0.739 7.676 1.00 96.88 113 GLU A N 1
ATOM 867 C CA . GLU A 1 113 ? -20.735 1.350 8.566 1.00 96.88 113 GLU A CA 1
ATOM 868 C C . GLU A 1 113 ? -20.107 2.394 9.492 1.00 96.88 113 GLU A C 1
ATOM 870 O O . GLU A 1 113 ? -20.641 3.499 9.632 1.00 96.88 113 GLU A O 1
ATOM 875 N N . ILE A 1 114 ? -18.964 2.066 10.096 1.00 97.00 114 ILE A N 1
ATOM 876 C CA . ILE A 1 114 ? -18.232 2.969 10.984 1.00 97.00 114 ILE A CA 1
ATOM 877 C C . ILE A 1 114 ? -17.744 4.203 10.220 1.00 97.00 114 ILE A C 1
ATOM 879 O O . ILE A 1 114 ? -17.931 5.325 10.691 1.00 97.00 114 ILE A O 1
ATOM 883 N N . GLN A 1 115 ? -17.189 4.036 9.017 1.00 94.38 115 GLN A N 1
ATOM 884 C CA . GLN A 1 115 ? -16.751 5.160 8.185 1.00 94.38 115 GLN A CA 1
ATOM 885 C C . GLN A 1 115 ? -17.911 6.097 7.819 1.00 94.38 115 GLN A C 1
ATOM 887 O O . GLN A 1 115 ? -17.748 7.320 7.832 1.00 94.38 115 GLN A O 1
ATOM 892 N N . MET A 1 116 ? -19.097 5.554 7.526 1.00 95.75 116 MET A N 1
ATOM 893 C CA . MET A 1 116 ? -20.302 6.360 7.298 1.00 95.75 116 MET A CA 1
ATOM 894 C C . MET A 1 116 ? -20.789 7.060 8.574 1.00 95.75 116 MET A C 1
ATOM 896 O O . MET A 1 116 ? -21.299 8.184 8.505 1.00 95.75 116 MET A O 1
ATOM 900 N N . ALA A 1 117 ? -20.644 6.417 9.735 1.00 95.19 117 ALA A N 1
ATOM 901 C CA . ALA A 1 117 ? -20.996 6.999 11.025 1.00 95.19 117 ALA A CA 1
ATOM 902 C C . ALA A 1 117 ? -20.061 8.159 11.393 1.00 95.19 117 ALA A C 1
ATOM 904 O O . ALA A 1 117 ? -20.542 9.222 11.770 1.00 95.19 117 ALA A O 1
ATOM 905 N N . LEU A 1 118 ? -18.748 8.008 11.199 1.00 93.88 118 LEU A N 1
ATOM 906 C CA . LEU A 1 118 ? -17.743 9.040 11.488 1.00 93.88 118 LEU A CA 1
ATOM 907 C C . LEU A 1 118 ? -17.927 10.331 10.671 1.00 93.88 118 LEU A C 1
ATOM 909 O O . LEU A 1 118 ? -17.473 11.394 11.085 1.00 93.88 118 LEU A O 1
ATOM 913 N N . GLN A 1 119 ? -18.626 10.271 9.535 1.00 93.62 119 GLN A N 1
ATOM 914 C CA . GLN A 1 119 ? -18.972 11.449 8.729 1.00 93.62 119 GLN A CA 1
ATOM 915 C C . GLN A 1 119 ? -20.163 12.246 9.290 1.00 93.62 119 GLN A C 1
ATOM 917 O O . GLN A 1 119 ? -20.474 13.327 8.781 1.00 93.62 119 GLN A O 1
ATOM 922 N N . GLN A 1 120 ? -20.860 11.730 10.308 1.00 94.69 120 GLN A N 1
ATOM 923 C CA . GLN A 1 120 ? -21.992 12.424 10.911 1.00 94.69 120 GLN A CA 1
ATOM 924 C C . GLN A 1 120 ? -21.500 13.612 11.759 1.00 94.69 120 GLN A C 1
ATOM 926 O O . GLN A 1 120 ? -20.639 13.443 12.621 1.00 94.69 120 GLN A O 1
ATOM 931 N N . PRO A 1 121 ? -22.064 14.820 11.572 1.00 89.62 121 PRO A N 1
ATOM 932 C CA . PRO A 1 121 ? -21.580 16.035 12.234 1.00 89.62 121 PRO A CA 1
ATOM 933 C C . PRO A 1 121 ? -21.902 16.103 13.734 1.00 89.62 121 PRO A C 1
ATOM 935 O O . PRO A 1 121 ? -21.339 16.939 14.437 1.00 89.62 121 PRO A O 1
ATOM 938 N N . ASP A 1 122 ? -22.812 15.253 14.214 1.00 94.88 122 ASP A N 1
ATOM 939 C CA . ASP A 1 122 ? -23.365 15.315 15.571 1.00 94.88 122 ASP A CA 1
ATOM 940 C C . ASP A 1 122 ? -22.679 14.351 16.557 1.00 94.88 122 ASP A C 1
ATOM 942 O O . ASP A 1 122 ? -23.127 14.231 17.698 1.00 94.88 122 ASP A O 1
ATOM 946 N N . LEU A 1 123 ? -21.604 13.667 16.147 1.00 95.81 123 LEU A N 1
ATOM 947 C CA . LEU A 1 123 ? -20.877 12.753 17.029 1.00 95.81 123 LEU A CA 1
ATOM 948 C C . LEU A 1 123 ? -20.101 13.505 18.109 1.00 95.81 123 LEU A C 1
ATOM 950 O O . LEU A 1 123 ? -19.287 14.389 17.825 1.00 95.81 123 LEU A O 1
ATOM 954 N N . THR A 1 124 ? -20.283 13.083 19.354 1.00 97.62 124 THR A N 1
ATOM 955 C CA . THR A 1 124 ? -19.428 13.509 20.464 1.00 97.62 124 THR A CA 1
ATOM 956 C C . THR A 1 124 ? -18.002 12.963 20.306 1.00 97.62 124 THR A C 1
ATOM 958 O O . THR A 1 124 ? -17.804 11.938 19.649 1.00 97.62 124 THR A O 1
ATOM 961 N N . PRO A 1 125 ? -16.986 13.609 20.909 1.00 96.31 125 PRO A N 1
ATOM 962 C CA . PRO A 1 125 ? -15.618 13.089 20.894 1.00 96.31 125 PRO A CA 1
ATOM 963 C C . PRO A 1 125 ? -15.510 11.650 21.420 1.00 96.31 125 PRO A C 1
ATOM 965 O O . PRO A 1 125 ? -14.743 10.855 20.886 1.00 96.31 125 PRO A O 1
ATOM 968 N N . GLU A 1 126 ? -16.296 11.300 22.439 1.00 97.25 126 GLU A N 1
ATOM 969 C CA . GLU A 1 126 ? -16.323 9.956 23.013 1.00 97.25 126 GLU A CA 1
ATOM 970 C C . GLU A 1 126 ? -16.900 8.913 22.041 1.00 97.25 126 GLU A C 1
ATOM 972 O O . GLU A 1 126 ? -16.361 7.815 21.934 1.00 97.25 126 GLU A O 1
ATOM 977 N N . GLU A 1 127 ? -17.962 9.247 21.300 1.00 97.31 127 GLU A N 1
ATOM 978 C CA . GLU A 1 127 ? -18.526 8.359 20.271 1.00 97.31 127 GLU A CA 1
ATOM 979 C C . GLU A 1 127 ? -17.571 8.181 19.088 1.00 97.31 127 GLU A C 1
ATOM 981 O O . GLU A 1 127 ? -17.435 7.073 18.576 1.00 97.31 127 GLU A O 1
ATOM 986 N N . GLN A 1 128 ? -16.882 9.250 18.675 1.00 96.75 128 GLN A N 1
ATOM 987 C CA . GLN A 1 128 ? -15.855 9.166 17.633 1.00 96.75 128 GLN A CA 1
ATOM 988 C C . GLN A 1 128 ? -14.727 8.222 18.054 1.00 96.75 128 GLN A C 1
ATOM 990 O O . GLN A 1 128 ? -14.333 7.363 17.272 1.00 96.75 128 GLN A O 1
ATOM 995 N N . MET A 1 129 ? -14.247 8.344 19.296 1.00 97.31 129 MET A N 1
ATOM 996 C CA . MET A 1 129 ? -13.201 7.475 19.837 1.00 97.31 129 MET A CA 1
ATOM 997 C C . MET A 1 129 ? -13.645 6.010 19.877 1.00 97.31 129 MET A C 1
ATOM 999 O O . MET A 1 129 ? -12.911 5.148 19.409 1.00 97.31 129 MET A O 1
ATOM 1003 N N . ALA A 1 130 ? -14.862 5.731 20.350 1.00 97.94 130 ALA A N 1
ATOM 1004 C CA . ALA A 1 130 ? -15.393 4.368 20.386 1.00 97.94 130 ALA A CA 1
ATOM 1005 C C . ALA A 1 130 ? -15.527 3.748 18.983 1.00 97.94 130 ALA A C 1
ATOM 1007 O O . ALA A 1 130 ? -15.199 2.581 18.789 1.00 97.94 130 ALA A O 1
ATOM 1008 N N . LEU A 1 131 ? -15.978 4.529 17.995 1.00 97.94 131 LEU A N 1
ATOM 1009 C CA . LEU A 1 131 ? -16.050 4.093 16.599 1.00 97.94 131 LEU A CA 1
ATOM 1010 C C . LEU A 1 131 ? -14.658 3.807 16.017 1.00 97.94 131 LEU A C 1
ATOM 1012 O O . LEU A 1 131 ? -14.488 2.832 15.293 1.00 97.94 131 LEU A O 1
ATOM 1016 N N . MET A 1 132 ? -13.659 4.632 16.341 1.00 95.75 132 MET A N 1
ATOM 1017 C CA . MET A 1 132 ? -12.277 4.408 15.904 1.00 95.75 132 MET A CA 1
ATOM 1018 C C . MET A 1 132 ? -11.678 3.134 16.513 1.00 95.75 132 MET A C 1
ATOM 1020 O O . MET A 1 132 ? -11.097 2.345 15.774 1.00 95.75 132 MET A O 1
ATOM 1024 N N . GLU A 1 133 ? -11.864 2.904 17.817 1.00 97.88 133 GLU A N 1
ATOM 1025 C CA . GLU A 1 133 ? -11.423 1.669 18.491 1.00 97.88 133 GLU A CA 1
ATOM 1026 C C . GLU A 1 133 ? -12.084 0.425 17.880 1.00 97.88 133 GLU A C 1
ATOM 1028 O O . GLU A 1 133 ? -11.447 -0.613 17.698 1.00 97.88 133 GLU A O 1
ATOM 1033 N N . GLU A 1 134 ? -13.368 0.524 17.532 1.00 97.44 134 GLU A N 1
ATOM 1034 C CA . GLU A 1 134 ? -14.083 -0.569 16.882 1.00 97.44 134 GLU A CA 1
ATOM 1035 C C . GLU A 1 134 ? -13.545 -0.846 15.473 1.00 97.44 134 GLU A C 1
ATOM 1037 O O . GLU A 1 134 ? -13.297 -2.002 15.133 1.00 97.44 134 GLU A O 1
ATOM 1042 N N . ALA A 1 135 ? -13.304 0.197 14.671 1.00 96.06 135 ALA A N 1
ATOM 1043 C CA . ALA A 1 135 ? -12.709 0.035 13.348 1.00 96.06 135 ALA A CA 1
ATOM 1044 C C . ALA A 1 135 ? -11.324 -0.618 13.433 1.00 96.06 135 ALA A C 1
ATOM 1046 O O . ALA A 1 135 ? -11.048 -1.537 12.670 1.00 96.06 135 ALA A O 1
ATOM 1047 N N . GLU A 1 136 ? -10.476 -0.192 14.376 1.00 96.38 136 GLU A N 1
ATOM 1048 C CA . GLU A 1 136 ? -9.152 -0.786 14.607 1.00 96.38 136 GLU A CA 1
ATOM 1049 C C . GLU A 1 136 ? -9.249 -2.290 14.909 1.00 96.38 136 GLU A C 1
ATOM 1051 O O . GLU A 1 136 ? -8.508 -3.089 14.334 1.00 96.38 136 GLU A O 1
ATOM 1056 N N . SER A 1 137 ? -10.211 -2.697 15.744 1.00 97.81 137 SER A N 1
ATOM 1057 C CA . SER A 1 137 ? -10.454 -4.114 16.027 1.00 97.81 137 SER A CA 1
ATOM 1058 C C . SER A 1 137 ? -10.873 -4.898 14.780 1.00 97.81 137 SER A C 1
ATOM 1060 O O . SER A 1 137 ? -10.427 -6.030 14.601 1.00 97.81 137 SER A O 1
ATOM 1062 N N . GLU A 1 138 ? -11.730 -4.337 13.925 1.00 97.50 138 GLU A N 1
ATOM 1063 C CA . GLU A 1 138 ? -12.151 -4.997 12.681 1.00 97.50 138 GLU A CA 1
ATOM 1064 C C . GLU A 1 138 ? -11.009 -5.077 11.655 1.00 97.50 138 GLU A C 1
ATOM 1066 O O . GLU A 1 138 ? -10.862 -6.095 10.978 1.00 97.50 138 GLU A O 1
ATOM 1071 N N . TYR A 1 139 ? -10.152 -4.052 11.576 1.00 95.31 139 TYR A N 1
ATOM 1072 C CA . TYR A 1 139 ? -8.948 -4.091 10.742 1.00 95.31 139 TYR A CA 1
ATOM 1073 C C . TYR A 1 139 ? -7.987 -5.196 11.184 1.00 95.31 139 TYR A C 1
ATOM 1075 O O . TYR A 1 139 ? -7.497 -5.936 10.335 1.00 95.31 139 TYR A O 1
ATOM 1083 N N . LEU A 1 140 ? -7.773 -5.365 12.492 1.00 96.19 140 LEU A N 1
ATOM 1084 C CA . LEU A 1 140 ? -6.920 -6.433 13.021 1.00 96.19 140 LEU A CA 1
ATOM 1085 C C . LEU A 1 140 ? -7.475 -7.832 12.700 1.00 96.19 140 LEU A C 1
ATOM 1087 O O . LEU A 1 140 ? -6.713 -8.752 12.400 1.00 96.19 140 LEU A O 1
ATOM 1091 N N . LEU A 1 141 ? -8.800 -8.007 12.756 1.00 95.62 141 LEU A N 1
ATOM 1092 C CA . LEU A 1 141 ? -9.445 -9.267 12.374 1.00 95.62 141 LEU A CA 1
ATOM 1093 C C . LEU A 1 141 ? -9.244 -9.572 10.888 1.00 95.62 141 LEU A C 1
ATOM 1095 O O . LEU A 1 141 ? -8.930 -10.711 10.541 1.00 95.62 141 LEU A O 1
ATOM 1099 N N . LEU A 1 142 ? -9.389 -8.562 10.025 1.00 95.50 142 LEU A N 1
ATOM 1100 C CA . LEU A 1 142 ? -9.094 -8.709 8.604 1.00 95.50 142 LEU A CA 1
ATOM 1101 C C . LEU A 1 142 ? -7.626 -9.048 8.379 1.00 95.50 142 LEU A C 1
ATOM 1103 O O . LEU A 1 142 ? -7.353 -10.024 7.700 1.00 95.50 142 LEU A O 1
ATOM 1107 N N . GLU A 1 143 ? -6.690 -8.312 8.971 1.00 95.19 143 GLU A N 1
ATOM 1108 C CA . GLU A 1 143 ? -5.253 -8.569 8.825 1.00 95.19 143 GLU A CA 1
ATOM 1109 C C . GLU A 1 143 ? -4.887 -10.008 9.221 1.00 95.19 143 GLU A C 1
ATOM 1111 O O . GLU A 1 143 ? -4.182 -10.702 8.487 1.00 95.19 143 GLU A O 1
ATOM 1116 N N . GLN A 1 144 ? -5.427 -10.503 10.340 1.00 95.19 144 GLN A N 1
ATOM 1117 C CA . GLN A 1 144 ? -5.236 -11.893 10.755 1.00 95.19 144 GLN A CA 1
ATOM 1118 C C . GLN A 1 144 ? -5.779 -12.889 9.723 1.00 95.19 144 GLN A C 1
ATOM 1120 O O . GLN A 1 144 ? -5.113 -13.885 9.437 1.00 95.19 144 GLN A O 1
ATOM 1125 N N . ALA A 1 145 ? -6.970 -12.631 9.182 1.00 95.50 145 ALA A N 1
ATOM 1126 C CA . ALA A 1 145 ? -7.571 -13.479 8.161 1.00 95.50 145 ALA A CA 1
ATOM 1127 C C . ALA A 1 145 ? -6.732 -13.479 6.874 1.00 95.50 145 ALA A C 1
ATOM 1129 O O . ALA A 1 145 ? -6.475 -14.540 6.314 1.00 95.50 145 ALA A O 1
ATOM 1130 N N . GLN A 1 146 ? -6.235 -12.313 6.452 1.00 94.00 146 GLN A N 1
ATOM 1131 C CA . GLN A 1 146 ? -5.369 -12.183 5.280 1.00 94.00 146 GLN A CA 1
ATOM 1132 C C . GLN A 1 146 ? -4.078 -12.982 5.457 1.00 94.00 146 GLN A C 1
ATOM 1134 O O . GLN A 1 146 ? -3.744 -13.794 4.600 1.00 94.00 146 GLN A O 1
ATOM 1139 N N . MET A 1 147 ? -3.390 -12.826 6.594 1.00 95.19 147 MET A N 1
ATOM 1140 C CA . MET A 1 147 ? -2.174 -13.591 6.890 1.00 95.19 147 MET A CA 1
ATOM 1141 C C . MET A 1 147 ? -2.410 -15.105 6.874 1.00 95.19 147 MET A C 1
ATOM 1143 O O . MET A 1 147 ? -1.525 -15.850 6.462 1.00 95.19 147 MET A O 1
ATOM 1147 N N . ALA A 1 148 ? -3.587 -15.568 7.304 1.00 96.12 148 ALA A N 1
ATOM 1148 C CA . ALA A 1 148 ? -3.917 -16.992 7.315 1.00 96.12 148 ALA A CA 1
ATOM 1149 C C . ALA A 1 148 ? -4.035 -17.599 5.908 1.00 96.12 148 ALA A C 1
ATOM 1151 O O . ALA A 1 148 ? -3.828 -18.799 5.754 1.00 96.12 148 ALA A O 1
ATOM 1152 N N . VAL A 1 149 ? -4.331 -16.782 4.892 1.00 96.19 149 VAL A N 1
ATOM 1153 C CA . VAL A 1 149 ? -4.557 -17.241 3.512 1.00 96.19 149 VAL A CA 1
ATOM 1154 C C . VAL A 1 149 ? -3.445 -16.849 2.544 1.00 96.19 149 VAL A C 1
ATOM 1156 O O . VAL A 1 149 ? -3.517 -17.182 1.368 1.00 96.19 149 VAL A O 1
ATOM 1159 N N . MET A 1 150 ? -2.391 -16.174 3.011 1.00 91.88 150 MET A N 1
ATOM 1160 C CA . MET A 1 150 ? -1.255 -15.788 2.159 1.00 91.88 150 MET A CA 1
ATOM 1161 C C . MET A 1 150 ? -0.509 -16.988 1.558 1.00 91.88 150 MET A C 1
ATOM 1163 O O . MET A 1 150 ? 0.160 -16.860 0.534 1.00 91.88 150 MET A O 1
ATOM 1167 N N . GLU A 1 151 ? -0.605 -18.154 2.195 1.00 93.75 151 GLU A N 1
ATOM 1168 C CA . GLU A 1 151 ? -0.014 -19.401 1.699 1.00 93.75 151 GLU A CA 1
ATOM 1169 C C . GLU A 1 151 ? -0.965 -20.206 0.797 1.00 93.75 151 GLU A C 1
ATOM 1171 O O . GLU A 1 151 ? -0.576 -21.262 0.297 1.00 93.75 151 GLU A O 1
ATOM 1176 N N . ASP A 1 152 ? -2.196 -19.733 0.574 1.00 97.50 152 ASP A N 1
ATOM 1177 C CA . ASP A 1 152 ? -3.134 -20.395 -0.329 1.00 97.50 152 ASP A CA 1
ATOM 1178 C C . ASP A 1 152 ? -2.665 -20.277 -1.789 1.00 97.50 152 ASP A C 1
ATOM 1180 O O . ASP A 1 152 ? -2.385 -19.188 -2.293 1.00 97.50 152 ASP A O 1
ATOM 1184 N N . GLU A 1 153 ? -2.594 -21.415 -2.486 1.00 97.31 153 GLU A N 1
ATOM 1185 C CA . GLU A 1 153 ? -2.060 -21.485 -3.852 1.00 97.31 153 GLU A CA 1
ATOM 1186 C C . GLU A 1 153 ? -2.880 -20.652 -4.852 1.00 97.31 153 GLU A C 1
ATOM 1188 O O . GLU A 1 153 ? -2.316 -20.109 -5.804 1.00 97.31 153 GLU A O 1
ATOM 1193 N N . GLN A 1 154 ? -4.203 -20.542 -4.669 1.00 96.81 154 GLN A N 1
ATOM 1194 C CA . GLN A 1 154 ? -5.049 -19.755 -5.572 1.00 96.81 154 GLN A CA 1
ATOM 1195 C C . GLN A 1 154 ? -4.876 -18.263 -5.315 1.00 96.81 154 GLN A C 1
ATOM 1197 O O . GLN A 1 154 ? -4.805 -17.492 -6.273 1.00 96.81 154 GLN A O 1
ATOM 1202 N N . VAL A 1 155 ? -4.769 -17.865 -4.044 1.00 95.44 155 VAL A N 1
ATOM 1203 C CA . VAL A 1 155 ? -4.469 -16.479 -3.663 1.00 95.44 155 VAL A CA 1
ATOM 1204 C C . VAL A 1 155 ? -3.114 -16.056 -4.230 1.00 95.44 155 VAL A C 1
ATOM 1206 O O . VAL A 1 155 ? -3.038 -15.017 -4.882 1.00 95.44 155 VAL A O 1
ATOM 1209 N N . GLN A 1 156 ? -2.069 -16.875 -4.064 1.00 96.31 156 GLN A N 1
ATOM 1210 C CA . GLN A 1 156 ? -0.735 -16.591 -4.606 1.00 96.31 156 GLN A CA 1
ATOM 1211 C C . GLN A 1 156 ? -0.754 -16.445 -6.125 1.00 96.31 156 GLN A C 1
ATOM 1213 O O . GLN A 1 156 ? -0.292 -15.435 -6.646 1.00 96.31 156 GLN A O 1
ATOM 1218 N N . ALA A 1 157 ? -1.349 -17.405 -6.837 1.00 97.56 157 ALA A N 1
ATOM 1219 C CA . ALA A 1 157 ? -1.401 -17.361 -8.294 1.00 97.56 157 ALA A CA 1
ATOM 1220 C C . ALA A 1 157 ? -2.171 -16.135 -8.816 1.00 97.56 157 ALA A C 1
ATOM 1222 O O . ALA A 1 157 ? -1.755 -15.511 -9.791 1.00 97.56 157 ALA A O 1
ATOM 1223 N N . ALA A 1 158 ? -3.288 -15.775 -8.176 1.00 94.69 158 ALA A N 1
ATOM 1224 C CA . ALA A 1 158 ? -4.055 -14.589 -8.548 1.00 94.69 158 ALA A CA 1
ATOM 1225 C C . ALA A 1 158 ? -3.282 -13.294 -8.258 1.00 94.69 158 ALA A C 1
ATOM 1227 O O . ALA A 1 158 ? -3.334 -12.357 -9.054 1.00 94.69 158 ALA A O 1
ATOM 1228 N N . HIS A 1 159 ? -2.551 -13.252 -7.144 1.00 93.88 159 HIS A N 1
ATOM 1229 C CA . HIS A 1 159 ? -1.727 -12.112 -6.767 1.00 93.88 159 HIS A CA 1
ATOM 1230 C C . HIS A 1 159 ? -0.553 -11.917 -7.732 1.00 93.88 159 HIS A C 1
ATOM 1232 O O . HIS A 1 159 ? -0.434 -10.839 -8.308 1.00 93.88 159 HIS A O 1
ATOM 1238 N N . GLU A 1 160 ? 0.232 -12.966 -7.996 1.00 96.31 160 GLU A N 1
ATOM 1239 C CA . GLU A 1 160 ? 1.339 -12.947 -8.964 1.00 96.31 160 GLU A CA 1
ATOM 1240 C C . GLU A 1 160 ? 0.852 -12.497 -10.347 1.00 96.31 160 GLU A C 1
ATOM 1242 O O . GLU A 1 160 ? 1.434 -11.608 -10.967 1.00 96.31 160 GLU A O 1
ATOM 1247 N N . GLN A 1 161 ? -0.274 -13.048 -10.811 1.00 96.44 161 GLN A N 1
ATOM 1248 C CA . GLN A 1 161 ? -0.844 -12.675 -12.101 1.00 96.44 161 GLN A CA 1
ATOM 1249 C C . GLN A 1 161 ? -1.258 -11.198 -12.152 1.00 96.44 161 GLN A C 1
ATOM 1251 O O . GLN A 1 161 ? -1.066 -10.545 -13.182 1.00 96.44 161 GLN A O 1
ATOM 1256 N N . PHE A 1 162 ? -1.848 -10.679 -11.074 1.00 96.12 162 PHE A N 1
ATOM 1257 C CA . PHE A 1 162 ? -2.226 -9.273 -10.981 1.00 96.12 162 PHE A CA 1
ATOM 1258 C C . PHE A 1 162 ? -0.990 -8.366 -10.986 1.00 96.12 162 PHE A C 1
ATOM 1260 O O . PHE A 1 162 ? -0.947 -7.408 -11.757 1.00 96.12 162 PHE A O 1
ATOM 1267 N N . GLU A 1 163 ? 0.038 -8.689 -10.199 1.00 94.75 163 GLU A N 1
ATOM 1268 C CA . GLU A 1 163 ? 1.290 -7.926 -10.144 1.00 94.75 163 GLU A CA 1
ATOM 1269 C C . GLU A 1 163 ? 2.012 -7.890 -11.496 1.00 94.75 163 GLU A C 1
ATOM 1271 O O . GLU A 1 163 ? 2.414 -6.816 -11.951 1.00 94.75 163 GLU A O 1
ATOM 1276 N N . GLU A 1 164 ? 2.120 -9.031 -12.184 1.00 97.12 164 GLU A N 1
ATOM 1277 C CA . GLU A 1 164 ? 2.707 -9.112 -13.527 1.00 97.12 164 GLU A CA 1
ATOM 1278 C C . GLU A 1 164 ? 1.963 -8.220 -14.531 1.00 97.12 164 GLU A C 1
ATOM 1280 O O . GLU A 1 164 ? 2.583 -7.535 -15.354 1.00 97.12 164 GLU A O 1
ATOM 1285 N N . ASN A 1 165 ? 0.631 -8.193 -14.455 1.00 97.38 165 ASN A N 1
ATOM 1286 C CA . ASN A 1 165 ? -0.194 -7.387 -15.350 1.00 97.38 165 ASN A CA 1
ATOM 1287 C C . ASN A 1 165 ? -0.091 -5.893 -15.035 1.00 97.38 165 ASN A C 1
ATOM 1289 O O . ASN A 1 165 ? -0.017 -5.085 -15.962 1.00 97.38 165 ASN A O 1
ATOM 1293 N N . VAL A 1 166 ? -0.032 -5.515 -13.755 1.00 95.62 166 VAL A N 1
ATOM 1294 C CA . VAL A 1 166 ? 0.223 -4.128 -13.343 1.00 95.62 166 VAL A CA 1
ATOM 1295 C C . VAL A 1 166 ? 1.602 -3.680 -13.823 1.00 95.62 166 VAL A C 1
ATOM 1297 O O . VAL A 1 166 ? 1.706 -2.623 -14.441 1.00 95.62 166 VAL A O 1
ATOM 1300 N N . MET A 1 167 ? 2.644 -4.490 -13.620 1.00 96.06 167 MET A N 1
ATOM 1301 C CA . MET A 1 167 ? 3.998 -4.177 -14.084 1.00 96.06 167 MET A CA 1
ATOM 1302 C C . MET A 1 167 ? 4.038 -4.007 -15.605 1.00 96.06 167 MET A C 1
ATOM 1304 O O . MET A 1 167 ? 4.562 -3.012 -16.104 1.00 96.06 167 MET A O 1
ATOM 1308 N N . THR A 1 168 ? 3.427 -4.933 -16.346 1.00 97.88 168 THR A N 1
ATOM 1309 C CA . THR A 1 168 ? 3.327 -4.845 -17.810 1.00 97.88 168 THR A CA 1
ATOM 1310 C C . THR A 1 168 ? 2.633 -3.549 -18.233 1.00 97.88 168 THR A C 1
ATOM 1312 O O . THR A 1 168 ? 3.147 -2.820 -19.078 1.00 97.88 168 THR A O 1
ATOM 1315 N N . ALA A 1 169 ? 1.506 -3.210 -17.605 1.00 97.69 169 ALA A N 1
ATOM 1316 C CA . ALA A 1 169 ? 0.771 -1.984 -17.898 1.00 97.69 169 ALA A CA 1
ATOM 1317 C C . ALA A 1 169 ? 1.577 -0.714 -17.574 1.00 97.69 169 ALA A C 1
ATOM 1319 O O . ALA A 1 169 ? 1.522 0.259 -18.327 1.00 97.69 169 ALA A O 1
ATOM 1320 N N . MET A 1 170 ? 2.352 -0.715 -16.486 1.00 96.94 170 MET A N 1
ATOM 1321 C CA . MET A 1 170 ? 3.251 0.391 -16.148 1.00 96.94 170 MET A CA 1
ATOM 1322 C C . MET A 1 170 ? 4.362 0.550 -17.192 1.00 96.94 170 MET A C 1
ATOM 1324 O O . MET A 1 170 ? 4.605 1.662 -17.649 1.00 96.94 170 MET A O 1
ATOM 1328 N N . GLN A 1 171 ? 4.972 -0.546 -17.648 1.00 97.69 171 GLN A N 1
ATOM 1329 C CA . GLN A 1 171 ? 5.990 -0.522 -18.708 1.00 97.69 171 GLN A CA 1
ATOM 1330 C C . GLN A 1 171 ? 5.441 -0.042 -20.057 1.00 97.69 171 GLN A C 1
ATOM 1332 O O . GLN A 1 171 ? 6.124 0.663 -20.801 1.00 97.69 171 GLN A O 1
ATOM 1337 N N . GLU A 1 172 ? 4.203 -0.414 -20.389 1.00 97.31 172 GLU A N 1
ATOM 1338 C CA . GLU A 1 172 ? 3.519 0.093 -21.580 1.00 97.31 172 GLU A CA 1
ATOM 1339 C C . GLU A 1 172 ? 3.235 1.598 -21.481 1.00 97.31 172 GLU A C 1
ATOM 1341 O O . GLU A 1 172 ? 3.269 2.304 -22.494 1.00 97.31 172 GLU A O 1
ATOM 1346 N N . GLN A 1 173 ? 2.977 2.090 -20.267 1.00 97.12 173 GLN A N 1
ATOM 1347 C CA . GLN A 1 173 ? 2.707 3.494 -19.986 1.00 97.12 173 GLN A CA 1
ATOM 1348 C C . GLN A 1 173 ? 3.982 4.355 -19.977 1.00 97.12 173 GLN A C 1
ATOM 1350 O O . GLN A 1 173 ? 3.979 5.451 -20.548 1.00 97.12 173 GLN A O 1
ATOM 1355 N N . ASP A 1 174 ? 5.061 3.873 -19.360 1.00 97.19 174 ASP A N 1
ATOM 1356 C CA . ASP A 1 174 ? 6.390 4.487 -19.376 1.00 97.19 174 ASP A CA 1
ATOM 1357 C C . ASP A 1 174 ? 7.473 3.396 -19.546 1.00 97.19 174 ASP A C 1
ATOM 1359 O O . ASP A 1 174 ? 7.655 2.565 -18.650 1.00 97.19 174 ASP A O 1
ATOM 1363 N N . PRO A 1 175 ? 8.234 3.386 -20.660 1.00 97.38 175 PRO A N 1
ATOM 1364 C CA . PRO A 1 175 ? 9.289 2.397 -20.881 1.00 97.38 175 PRO A CA 1
ATOM 1365 C C . PRO A 1 175 ? 10.473 2.527 -19.907 1.00 97.38 175 PRO A C 1
ATOM 1367 O O . PRO A 1 175 ? 11.277 1.601 -19.829 1.00 97.38 175 PRO A O 1
ATOM 1370 N N . GLU A 1 176 ? 10.603 3.641 -19.178 1.00 97.12 176 GLU A N 1
ATOM 1371 C CA . GLU A 1 176 ? 11.611 3.827 -18.124 1.00 97.12 176 GLU A CA 1
ATOM 1372 C C . GLU A 1 176 ? 11.171 3.225 -16.777 1.00 97.12 176 GLU A C 1
ATOM 1374 O O . GLU A 1 176 ? 11.939 3.256 -15.821 1.00 97.12 176 GLU A O 1
ATOM 1379 N N . THR A 1 177 ? 9.965 2.647 -16.678 1.00 96.00 177 THR A N 1
ATOM 1380 C CA . THR A 1 177 ? 9.426 2.081 -15.426 1.00 96.00 177 THR A CA 1
ATOM 1381 C C . THR A 1 177 ? 10.413 1.150 -14.722 1.00 96.00 177 THR A C 1
ATOM 1383 O O . THR A 1 177 ? 10.652 1.310 -13.529 1.00 96.00 177 THR A O 1
ATOM 1386 N N . GLU A 1 178 ? 11.017 0.196 -15.440 1.00 96.00 178 GLU A N 1
ATOM 1387 C CA . GLU A 1 178 ? 11.969 -0.749 -14.834 1.00 96.00 178 GLU A CA 1
ATOM 1388 C C . GLU A 1 178 ? 13.207 -0.045 -14.262 1.00 96.00 178 GLU A C 1
ATOM 1390 O O . GLU A 1 178 ? 13.701 -0.430 -13.204 1.00 96.00 178 GLU A O 1
ATOM 1395 N N . GLU A 1 179 ? 13.695 0.996 -14.940 1.00 97.38 179 GLU A N 1
ATOM 1396 C CA . GLU A 1 179 ? 14.852 1.775 -14.495 1.00 97.38 179 GLU A CA 1
ATOM 1397 C C . GLU A 1 179 ? 14.518 2.572 -13.232 1.00 97.38 179 GLU A C 1
ATOM 1399 O O . GLU A 1 179 ? 15.279 2.535 -12.269 1.00 97.38 179 GLU A O 1
ATOM 1404 N N . ILE A 1 180 ? 13.343 3.204 -13.188 1.00 97.31 180 ILE A N 1
ATOM 1405 C CA . ILE A 1 180 ? 12.871 3.964 -12.022 1.00 97.31 180 ILE A CA 1
ATOM 1406 C C . ILE A 1 180 ? 12.697 3.041 -10.808 1.00 97.31 180 ILE A C 1
ATOM 1408 O O . ILE A 1 180 ? 13.091 3.403 -9.702 1.00 97.31 180 ILE A O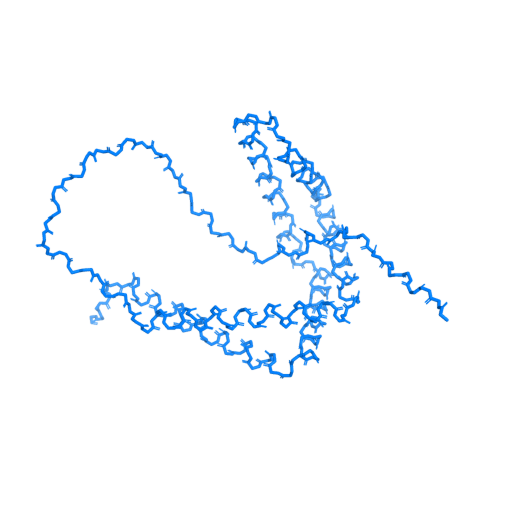 1
ATOM 1412 N N . ILE A 1 181 ? 12.137 1.839 -10.998 1.00 95.31 181 ILE A N 1
ATOM 1413 C CA . ILE A 1 181 ? 11.983 0.846 -9.920 1.00 95.31 181 ILE A CA 1
ATOM 1414 C C . ILE A 1 181 ? 13.350 0.376 -9.413 1.00 95.31 181 ILE A C 1
ATOM 1416 O O . ILE A 1 181 ? 13.551 0.255 -8.201 1.00 95.31 181 ILE A O 1
ATOM 1420 N N . ALA A 1 182 ? 14.290 0.111 -10.322 1.00 96.94 182 ALA A N 1
ATOM 1421 C CA . ALA A 1 182 ? 15.640 -0.297 -9.956 1.00 96.94 182 ALA A CA 1
ATOM 1422 C C . ALA A 1 182 ? 16.359 0.805 -9.163 1.00 96.94 182 ALA A C 1
ATOM 1424 O O . ALA A 1 182 ? 16.916 0.521 -8.104 1.00 96.94 182 ALA A O 1
ATOM 1425 N N . GLU A 1 183 ? 16.279 2.056 -9.625 1.00 97.12 183 GLU A N 1
ATOM 1426 C CA . GLU A 1 183 ? 16.866 3.214 -8.948 1.00 97.12 183 GLU A CA 1
ATOM 1427 C C . GLU A 1 183 ? 16.231 3.446 -7.570 1.00 97.12 183 GLU A C 1
ATOM 1429 O O . GLU A 1 183 ? 16.943 3.661 -6.588 1.00 97.12 183 GLU A O 1
ATOM 1434 N N . PHE A 1 184 ? 14.902 3.341 -7.468 1.00 96.31 184 PHE A N 1
ATOM 1435 C CA . PHE A 1 184 ? 14.192 3.443 -6.193 1.00 96.31 184 PHE A CA 1
ATOM 1436 C C . PHE A 1 184 ? 14.671 2.376 -5.205 1.00 96.31 184 PHE A C 1
ATOM 1438 O O . PHE A 1 184 ? 14.981 2.689 -4.059 1.00 96.31 184 PHE A O 1
ATOM 1445 N N . THR A 1 185 ? 14.778 1.124 -5.658 1.00 94.75 185 THR A N 1
ATOM 1446 C CA . THR A 1 185 ? 15.205 -0.007 -4.822 1.00 94.75 185 THR A CA 1
ATOM 1447 C C . THR A 1 185 ? 16.640 0.170 -4.325 1.00 94.75 185 THR A C 1
ATOM 1449 O O . THR A 1 185 ? 16.906 -0.015 -3.138 1.00 94.75 185 THR A O 1
ATOM 1452 N N . GLU A 1 186 ? 17.558 0.559 -5.213 1.00 97.25 186 GLU A N 1
ATOM 1453 C CA . GLU A 1 186 ? 18.962 0.811 -4.869 1.00 97.25 186 GLU A CA 1
ATOM 1454 C C . GLU A 1 186 ? 19.089 1.930 -3.828 1.00 97.25 186 GLU A C 1
ATOM 1456 O O . GLU A 1 186 ? 19.721 1.745 -2.786 1.00 97.25 186 GLU A O 1
ATOM 1461 N N . LYS A 1 187 ? 18.428 3.068 -4.065 1.00 95.75 187 LYS A N 1
ATOM 1462 C CA . LYS A 1 187 ? 18.467 4.217 -3.151 1.00 95.75 187 LYS A CA 1
ATOM 1463 C C . LYS A 1 187 ? 17.792 3.928 -1.818 1.00 95.75 187 LYS A C 1
ATOM 1465 O O . LYS A 1 187 ? 18.236 4.428 -0.787 1.00 95.75 187 LYS A O 1
ATOM 1470 N N . HIS A 1 188 ? 16.735 3.120 -1.817 1.00 93.25 188 HIS A N 1
ATOM 1471 C CA . HIS A 1 188 ? 16.036 2.760 -0.590 1.00 93.25 188 HIS A CA 1
ATOM 1472 C C . HIS A 1 188 ? 16.934 1.904 0.300 1.00 93.25 188 HIS A C 1
ATOM 1474 O O . HIS A 1 188 ? 17.078 2.194 1.486 1.00 93.25 188 HIS A O 1
ATOM 1480 N N . GLN A 1 189 ? 17.619 0.922 -0.292 1.00 95.00 189 GLN A N 1
ATOM 1481 C CA . GLN A 1 189 ? 18.606 0.119 0.419 1.00 95.00 189 GLN A CA 1
ATOM 1482 C C . GLN A 1 189 ? 19.747 0.990 0.974 1.00 95.00 189 GLN A C 1
ATOM 1484 O O . GLN A 1 189 ? 20.120 0.848 2.138 1.00 95.00 189 GLN A O 1
ATOM 1489 N N . GLU A 1 190 ? 20.277 1.925 0.179 1.00 93.62 190 GLU A N 1
ATOM 1490 C CA . GLU A 1 190 ? 21.312 2.857 0.645 1.00 93.62 190 GLU A CA 1
ATOM 1491 C C . GLU A 1 190 ? 20.828 3.710 1.831 1.00 93.62 190 GLU A C 1
ATOM 1493 O O . GLU A 1 190 ? 21.569 3.932 2.794 1.00 93.62 190 GLU A O 1
ATOM 1498 N N . TYR A 1 191 ? 19.572 4.159 1.794 1.00 92.44 191 TYR A N 1
ATOM 1499 C CA . TYR A 1 191 ? 18.972 4.960 2.857 1.00 92.44 191 TYR A CA 1
ATOM 1500 C C . TYR A 1 191 ? 18.882 4.176 4.168 1.00 92.44 191 TYR A C 1
ATOM 1502 O O . TYR A 1 191 ? 19.278 4.686 5.220 1.00 92.44 191 TYR A O 1
ATOM 1510 N N . GLU A 1 192 ? 18.422 2.924 4.113 1.00 91.06 192 GLU A N 1
ATOM 1511 C CA . GLU A 1 192 ? 18.351 2.041 5.280 1.00 91.06 192 GLU A CA 1
ATOM 1512 C C . GLU A 1 192 ? 19.736 1.766 5.882 1.00 91.06 192 GLU A C 1
ATOM 1514 O O . GLU A 1 192 ? 19.911 1.835 7.104 1.00 91.06 192 GLU A O 1
ATOM 1519 N N . GLU A 1 193 ? 20.741 1.505 5.040 1.00 91.56 193 GLU A N 1
ATOM 1520 C CA . GLU A 1 193 ? 22.119 1.254 5.474 1.00 91.56 193 GLU A CA 1
ATOM 1521 C C . GLU A 1 193 ? 22.713 2.468 6.207 1.00 91.56 193 GLU A C 1
ATOM 1523 O O . GLU A 1 193 ? 23.261 2.328 7.307 1.00 91.56 193 GLU A O 1
ATOM 1528 N N . ARG A 1 194 ? 22.542 3.676 5.654 1.00 88.62 194 ARG A N 1
ATOM 1529 C CA . ARG A 1 194 ? 23.026 4.921 6.274 1.00 88.62 194 ARG A CA 1
ATOM 1530 C C . ARG A 1 194 ? 22.271 5.266 7.556 1.00 88.62 194 ARG A C 1
ATOM 1532 O O . ARG A 1 194 ? 22.881 5.691 8.541 1.00 88.62 194 ARG A O 1
ATOM 1539 N N . GLN A 1 195 ? 20.955 5.054 7.582 1.00 86.31 195 GLN A N 1
ATOM 1540 C CA . GLN A 1 195 ? 20.155 5.263 8.787 1.00 86.31 195 GLN A CA 1
ATOM 1541 C C . GLN A 1 195 ? 20.605 4.319 9.915 1.00 86.31 195 GLN A C 1
ATOM 1543 O O . GLN A 1 195 ? 20.750 4.749 11.064 1.00 86.31 195 GLN A O 1
ATOM 1548 N N . ALA A 1 196 ? 20.881 3.051 9.595 1.00 87.12 196 ALA A N 1
ATOM 1549 C CA . ALA A 1 196 ? 21.379 2.071 10.554 1.00 87.12 196 ALA A CA 1
ATOM 1550 C C . ALA A 1 196 ? 22.779 2.424 11.091 1.00 87.12 196 ALA A C 1
ATOM 1552 O O . ALA A 1 196 ? 23.034 2.252 12.288 1.00 87.12 196 ALA A O 1
ATOM 1553 N N . GLU A 1 197 ? 23.673 2.951 10.247 1.00 84.38 197 GLU A N 1
ATOM 1554 C CA . GLU A 1 197 ? 24.997 3.435 10.661 1.00 84.38 197 GLU A CA 1
ATOM 1555 C C . GLU A 1 197 ? 24.886 4.607 11.649 1.00 84.38 197 GLU A C 1
ATOM 1557 O O . GLU A 1 197 ? 25.543 4.610 12.695 1.00 84.38 197 GLU A O 1
ATOM 1562 N N . HIS A 1 198 ? 23.988 5.558 11.383 1.00 75.12 198 HIS A N 1
ATOM 1563 C CA . HIS A 1 198 ? 23.752 6.702 12.264 1.00 75.12 198 HIS A CA 1
ATOM 1564 C C . HIS A 1 198 ? 23.088 6.304 13.597 1.00 75.12 198 HIS A C 1
ATOM 1566 O O . HIS A 1 198 ? 23.379 6.881 14.648 1.00 75.12 198 HIS A O 1
ATOM 1572 N N . ALA A 1 199 ? 22.228 5.278 13.583 1.00 75.62 199 ALA A N 1
ATOM 1573 C CA . ALA A 1 199 ? 21.565 4.748 14.775 1.00 75.62 199 ALA A CA 1
ATOM 1574 C C . ALA A 1 199 ? 22.502 3.956 15.714 1.00 75.62 199 ALA A C 1
ATOM 1576 O O . ALA A 1 199 ? 22.133 3.682 16.860 1.00 75.62 199 ALA A O 1
ATOM 1577 N N . MET A 1 200 ? 23.717 3.605 15.270 1.00 59.44 200 MET A N 1
ATOM 1578 C CA . MET A 1 200 ? 24.691 2.803 16.023 1.00 59.44 200 MET A CA 1
ATOM 1579 C C . MET A 1 200 ? 25.988 3.578 16.341 1.00 59.44 200 MET A C 1
ATOM 1581 O O . MET A 1 200 ? 27.070 3.209 15.872 1.00 59.44 200 MET A O 1
ATOM 1585 N N . PRO A 1 201 ? 25.962 4.608 17.213 1.00 53.50 201 PRO A N 1
ATOM 1586 C CA . PRO A 1 201 ? 27.186 5.262 17.656 1.00 53.50 201 PRO A CA 1
ATOM 1587 C C . PRO A 1 201 ? 27.950 4.353 18.639 1.00 53.50 201 PRO A C 1
ATOM 1589 O O . PRO A 1 201 ? 27.710 4.379 19.846 1.00 53.50 201 PRO A O 1
ATOM 1592 N N . GLY A 1 202 ? 28.915 3.563 18.148 1.00 54.06 202 GLY A N 1
ATOM 1593 C CA . GLY A 1 202 ? 30.037 3.118 18.989 1.00 54.06 202 GLY A CA 1
ATOM 1594 C C . GLY A 1 202 ? 30.366 1.627 19.113 1.00 54.06 202 GLY A C 1
ATOM 1595 O O . GLY A 1 202 ? 30.969 1.252 20.121 1.00 54.06 202 GLY A O 1
ATOM 1596 N N . THR A 1 203 ? 30.115 0.765 18.126 1.00 48.84 203 THR A N 1
ATOM 1597 C CA . THR A 1 203 ? 30.894 -0.489 18.058 1.00 48.84 203 THR A CA 1
ATOM 1598 C C . THR A 1 203 ? 32.273 -0.203 17.476 1.00 48.84 203 THR A C 1
ATOM 1600 O O . THR A 1 203 ? 32.516 -0.374 16.287 1.00 48.84 203 THR A O 1
ATOM 1603 N N . VAL A 1 204 ? 33.188 0.247 18.335 1.00 49.62 204 VAL A N 1
ATOM 1604 C CA . VAL A 1 204 ? 34.624 0.232 18.041 1.00 49.62 204 VAL A CA 1
ATOM 1605 C C . VAL A 1 204 ? 35.029 -1.240 17.877 1.00 49.62 204 VAL A C 1
ATOM 1607 O O . VAL A 1 204 ? 34.891 -1.996 18.845 1.00 49.62 204 VAL A O 1
ATOM 1610 N N . PRO A 1 205 ? 35.493 -1.694 16.698 1.00 46.25 205 PRO A N 1
ATOM 1611 C CA . PRO A 1 205 ? 36.064 -3.027 16.584 1.00 46.25 205 PRO A CA 1
ATOM 1612 C C . PRO A 1 205 ? 37.331 -3.081 17.446 1.00 46.25 205 PRO A C 1
ATOM 1614 O O . PRO A 1 205 ? 38.212 -2.229 17.324 1.00 46.25 205 PRO A O 1
ATOM 1617 N N . ASN A 1 206 ? 37.375 -4.052 18.359 1.00 46.88 206 ASN A N 1
ATOM 1618 C CA . ASN A 1 206 ? 38.543 -4.357 19.189 1.00 46.88 206 ASN A CA 1
ATOM 1619 C C . ASN A 1 206 ? 39.528 -5.240 18.416 1.00 46.88 206 ASN A C 1
ATOM 1621 O O . ASN A 1 206 ? 39.047 -6.201 17.770 1.00 46.88 206 ASN A O 1
#

Radius of gyration: 23.74 Å; chains: 1; bounding box: 64×50×68 Å

Organism: NCBI:txid351052